Protein AF-A0A3B3C206-F1 (afdb_monomer_lite)

Secondary structure (DSSP, 8-state):
---PPPPHHHHHHH-EEEETTEEEETTEEPP---HHHHHHHHHHHHHTT-S-EEEEETTTTTTHHHHHHHHHHHTT-HHHHHTTEEEEEEHHHHHHHH-TT-S--SHHHHHHHHH-----TT-HHHHHHHHHHHHHHH---HHHHHTTB---EE-HHHHHHHHTTTS--S---HHHHHHHHH-----TT-HHHHHHHHHHHHHHH---HHHHHHHEE-GGGTHHHHSSSSSSS----

Foldseek 3Di:
DDDDADDPVVCVQQVWGQDPVGIARVNHHDDDDPPLVVLVVVLVVLVVVVDADEAEDAQCLVPVVVVVCVSCVVNVNNVSSVVRYVFYFHVLQLCCLLPVDDPDSDLQVLCCVQVVDGDPPSPPVVRVVSSVVSCVSSVRDPVSRVVRTQQFDFPLQVLCCVLCVVPPDPDSPLQSLCCVQVVDGDDPPPPVRSVVSSVVSCVRSVDDPVSRVVRGDRVVVVVVVVVVVPPPPDDDD

Structure (mmCIF, N/CA/C/O backbone):
data_AF-A0A3B3C206-F1
#
_entry.id   AF-A0A3B3C206-F1
#
loop_
_atom_site.group_PDB
_atom_site.id
_atom_site.type_symbol
_atom_site.label_atom_id
_atom_site.label_alt_id
_atom_site.label_comp_id
_atom_site.label_asym_id
_atom_site.label_entity_id
_atom_site.label_seq_id
_atom_site.pdbx_PDB_ins_code
_atom_site.Cartn_x
_atom_site.Cartn_y
_atom_site.Cartn_z
_atom_site.occupancy
_atom_site.B_iso_or_equiv
_atom_site.auth_seq_id
_atom_site.auth_comp_id
_atom_site.auth_asym_id
_atom_site.auth_atom_id
_atom_site.pdbx_PDB_model_num
ATOM 1 N N . MET A 1 1 ? 8.158 9.885 -25.274 1.00 22.27 1 MET A N 1
ATOM 2 C CA . MET A 1 1 ? 8.652 9.220 -24.051 1.00 22.27 1 MET A CA 1
ATOM 3 C C . MET A 1 1 ? 9.503 10.236 -23.307 1.00 22.27 1 MET A C 1
ATOM 5 O O . MET A 1 1 ? 10.566 10.575 -23.800 1.00 22.27 1 MET A O 1
ATOM 9 N N . LEU A 1 2 ? 8.993 10.825 -22.223 1.00 19.09 2 LEU A N 1
ATOM 10 C CA . LEU A 1 2 ? 9.759 11.773 -21.408 1.00 19.09 2 LEU A CA 1
ATOM 11 C C . LEU A 1 2 ? 10.462 10.977 -20.309 1.00 19.09 2 LEU A C 1
ATOM 13 O O . LEU A 1 2 ? 9.809 10.484 -19.391 1.00 19.09 2 LEU A O 1
ATOM 17 N N . ILE A 1 3 ? 11.776 10.810 -20.446 1.00 26.81 3 ILE A N 1
ATOM 18 C CA . ILE A 1 3 ? 12.636 10.334 -19.363 1.00 26.81 3 ILE A CA 1
ATOM 19 C C . ILE A 1 3 ? 12.811 11.533 -18.431 1.00 26.81 3 ILE A C 1
ATOM 21 O O . ILE A 1 3 ? 13.496 12.492 -18.777 1.00 26.81 3 ILE A O 1
ATOM 25 N N . LEU A 1 4 ? 12.126 11.521 -17.289 1.00 25.83 4 LEU A N 1
ATOM 26 C CA . LEU A 1 4 ? 12.427 12.467 -16.219 1.00 25.83 4 LEU A CA 1
ATOM 27 C C . LEU A 1 4 ? 13.693 11.968 -15.505 1.00 25.83 4 LEU A C 1
ATOM 29 O O . LEU A 1 4 ? 13.736 10.784 -15.161 1.00 25.83 4 LEU A O 1
ATOM 33 N N . PRO A 1 5 ? 14.710 12.818 -15.286 1.00 32.81 5 PRO A N 1
ATOM 34 C CA . PRO A 1 5 ? 15.882 12.431 -14.514 1.00 32.81 5 PRO A CA 1
ATOM 35 C C . PRO A 1 5 ? 15.454 12.078 -13.084 1.00 32.81 5 PRO A C 1
ATOM 37 O O . PRO A 1 5 ? 14.721 12.833 -12.440 1.00 32.81 5 PRO A O 1
ATOM 40 N N . GLU A 1 6 ? 15.876 10.911 -12.593 1.00 46.97 6 GLU A N 1
ATOM 41 C CA . GLU A 1 6 ? 15.742 10.598 -11.172 1.00 46.97 6 GLU A CA 1
ATOM 42 C C . GLU A 1 6 ? 16.635 11.547 -10.362 1.00 46.97 6 GLU A C 1
ATOM 44 O O . GLU A 1 6 ? 17.721 11.926 -10.798 1.00 46.97 6 GLU A O 1
ATOM 49 N N . SER A 1 7 ? 16.176 11.953 -9.178 1.00 48.12 7 SER A N 1
ATOM 50 C CA . SER A 1 7 ? 16.986 12.762 -8.270 1.00 48.12 7 SER A CA 1
ATOM 51 C C . SER A 1 7 ? 18.210 11.970 -7.794 1.00 48.12 7 SER A C 1
ATOM 53 O O . SER A 1 7 ? 18.095 10.789 -7.468 1.00 48.12 7 SER A O 1
ATOM 55 N N . GLU A 1 8 ? 19.374 12.620 -7.697 1.00 43.47 8 GLU A N 1
ATOM 56 C CA . GLU A 1 8 ? 20.647 12.005 -7.269 1.00 43.47 8 GLU A CA 1
ATOM 57 C C . GLU A 1 8 ? 20.525 11.205 -5.953 1.00 43.47 8 GLU A C 1
ATOM 59 O O . GLU A 1 8 ? 21.136 10.148 -5.798 1.00 43.47 8 GLU A O 1
ATOM 64 N N . CYS A 1 9 ? 19.647 11.627 -5.032 1.00 38.00 9 CYS A N 1
ATOM 65 C CA . CYS A 1 9 ? 19.352 10.897 -3.793 1.00 38.00 9 CYS A CA 1
ATOM 66 C C . CYS A 1 9 ? 18.776 9.486 -4.011 1.00 38.00 9 CYS A C 1
ATOM 68 O O . CYS A 1 9 ? 19.055 8.584 -3.224 1.00 38.00 9 CYS A O 1
ATOM 70 N N . LYS A 1 10 ? 17.983 9.261 -5.063 1.00 48.62 10 LYS A N 1
ATOM 71 C CA . LYS A 1 10 ? 17.360 7.956 -5.347 1.00 48.62 10 LYS A CA 1
ATOM 72 C C . LYS A 1 10 ? 18.380 6.931 -5.855 1.00 48.62 10 LYS A C 1
ATOM 74 O O . LYS A 1 10 ? 18.291 5.747 -5.509 1.00 48.62 10 LYS A O 1
ATOM 79 N N . ILE A 1 11 ? 19.376 7.416 -6.603 1.00 55.41 11 ILE A N 1
ATOM 80 C CA . ILE A 1 11 ? 20.516 6.636 -7.100 1.00 55.41 11 ILE A CA 1
ATOM 81 C C . ILE A 1 11 ? 21.366 6.149 -5.923 1.00 55.41 11 ILE A C 1
ATOM 83 O O . ILE A 1 11 ? 21.734 4.978 -5.880 1.00 55.41 11 ILE A O 1
ATOM 87 N N . MET A 1 12 ? 21.623 7.007 -4.930 1.00 51.50 12 MET A N 1
ATOM 88 C CA . MET A 1 12 ? 22.416 6.633 -3.750 1.00 51.50 12 MET A CA 1
ATOM 89 C C . MET A 1 12 ? 21.741 5.569 -2.875 1.00 51.50 12 MET A C 1
ATOM 91 O O . MET A 1 12 ? 22.425 4.711 -2.326 1.00 51.50 12 MET A O 1
ATOM 95 N N . ILE A 1 13 ? 20.411 5.608 -2.754 1.00 55.25 13 ILE A N 1
ATOM 96 C CA . ILE A 1 13 ? 19.664 4.717 -1.852 1.00 55.25 13 ILE A CA 1
ATOM 97 C C . ILE A 1 13 ? 19.447 3.337 -2.479 1.00 55.25 13 ILE A C 1
ATOM 99 O O . ILE A 1 13 ? 19.641 2.313 -1.832 1.00 55.25 13 ILE A O 1
ATOM 103 N N . THR A 1 14 ? 19.060 3.289 -3.754 1.00 62.19 14 THR A N 1
ATOM 104 C CA . THR A 1 14 ? 18.710 2.021 -4.418 1.00 62.19 14 THR A CA 1
ATOM 105 C C . THR A 1 14 ? 19.853 1.444 -5.255 1.00 62.19 14 THR A C 1
ATOM 107 O O . THR A 1 14 ? 19.873 0.255 -5.571 1.00 62.19 14 THR A O 1
ATOM 110 N N . GLY A 1 15 ? 20.832 2.274 -5.624 1.00 72.06 15 GLY A N 1
ATOM 111 C CA . GLY A 1 15 ? 21.899 1.923 -6.557 1.00 72.06 15 GLY A CA 1
ATOM 112 C C . GLY A 1 15 ? 21.449 1.844 -8.018 1.00 72.06 15 GLY A C 1
ATOM 113 O O . GLY A 1 15 ? 22.263 1.442 -8.855 1.00 72.06 15 GLY A O 1
ATOM 114 N N . PHE A 1 16 ? 20.189 2.169 -8.332 1.00 75.12 16 PHE A N 1
ATOM 115 C CA . PHE A 1 16 ? 19.691 2.193 -9.704 1.00 75.12 16 PHE A CA 1
ATOM 116 C C . PHE A 1 16 ? 20.053 3.496 -10.416 1.00 75.12 16 PHE A C 1
ATOM 118 O O . PHE A 1 16 ? 19.991 4.571 -9.830 1.00 75.12 16 PHE A O 1
ATOM 125 N N . ASN A 1 17 ? 20.418 3.389 -11.691 1.00 79.38 17 ASN A N 1
ATOM 126 C CA . ASN A 1 17 ? 20.632 4.520 -12.585 1.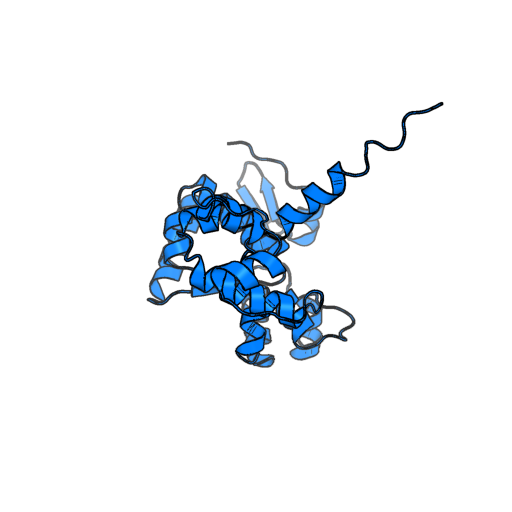00 79.38 17 ASN A CA 1
ATOM 127 C C . ASN A 1 17 ? 20.026 4.205 -13.959 1.00 79.38 17 ASN A C 1
ATOM 129 O O . ASN A 1 17 ? 20.251 3.118 -14.501 1.00 79.38 17 ASN A O 1
ATOM 133 N N . VAL A 1 18 ? 19.258 5.142 -14.512 1.00 78.62 18 VAL A N 1
ATOM 134 C CA . VAL A 1 18 ? 18.682 5.047 -15.857 1.00 78.62 18 VAL A CA 1
ATOM 135 C C . VAL A 1 18 ? 19.526 5.884 -16.804 1.00 78.62 18 VAL A C 1
ATOM 137 O O . VAL A 1 18 ? 19.609 7.101 -16.662 1.00 78.62 18 VAL A O 1
ATOM 140 N N . THR A 1 19 ? 20.108 5.235 -17.805 1.00 82.50 19 THR A N 1
ATOM 141 C CA . THR A 1 19 ? 20.847 5.891 -18.886 1.00 82.50 19 THR A CA 1
ATOM 142 C C . THR A 1 19 ? 20.185 5.574 -20.235 1.00 82.50 19 THR A C 1
ATOM 144 O O . THR A 1 19 ? 19.315 4.695 -20.299 1.00 82.50 19 THR A O 1
ATOM 147 N N . PRO A 1 20 ? 20.561 6.250 -21.337 1.00 79.94 20 PRO A N 1
ATOM 148 C CA . PRO A 1 20 ? 20.084 5.890 -22.677 1.00 79.94 20 PRO A CA 1
ATOM 149 C C . PRO A 1 20 ? 20.349 4.420 -23.046 1.00 79.94 20 PRO A C 1
ATOM 151 O O . PRO A 1 20 ? 19.584 3.815 -23.794 1.00 79.94 20 PRO A O 1
ATOM 154 N N . GLU A 1 21 ? 21.399 3.817 -22.484 1.00 82.62 21 GLU A N 1
ATOM 155 C CA . GLU A 1 21 ? 21.787 2.418 -22.695 1.00 82.62 21 GLU A CA 1
ATOM 156 C C . GLU A 1 21 ? 20.934 1.426 -21.875 1.00 82.62 21 GLU A C 1
ATOM 158 O O . GLU A 1 21 ? 20.966 0.212 -22.123 1.00 82.62 21 GLU A O 1
ATOM 163 N N . GLY A 1 22 ? 20.149 1.911 -20.910 1.00 85.44 22 GLY A N 1
ATOM 164 C CA . GLY A 1 22 ? 19.185 1.127 -20.141 1.00 85.44 22 GLY A CA 1
ATOM 165 C C . GLY A 1 22 ? 19.242 1.368 -18.632 1.00 85.44 22 GLY A C 1
ATOM 166 O O . GLY A 1 22 ? 19.760 2.371 -18.151 1.00 85.44 22 GLY A O 1
ATOM 167 N N . LEU A 1 23 ? 18.676 0.429 -17.869 1.00 85.44 23 LEU A N 1
ATOM 168 C CA . LEU A 1 23 ? 18.689 0.453 -16.406 1.00 85.44 23 LEU A CA 1
ATOM 169 C C . LEU A 1 23 ? 19.924 -0.281 -15.875 1.00 85.44 23 LEU A C 1
ATOM 171 O O . LEU A 1 23 ? 20.192 -1.424 -16.252 1.00 85.44 23 LEU A O 1
ATOM 175 N N . PHE A 1 24 ? 20.640 0.346 -14.951 1.00 84.75 24 PHE A N 1
ATOM 176 C CA . PHE A 1 24 ? 21.821 -0.208 -14.299 1.00 84.75 24 PHE A CA 1
ATOM 177 C C . PHE A 1 24 ? 21.598 -0.277 -12.794 1.00 84.75 24 PHE A C 1
ATOM 179 O O . PHE A 1 24 ? 21.033 0.641 -12.217 1.00 84.75 24 PHE A O 1
ATOM 186 N N . LEU A 1 25 ? 22.073 -1.344 -12.153 1.00 82.12 25 LEU A N 1
ATOM 187 C CA . LEU A 1 25 ? 22.158 -1.468 -10.699 1.00 82.12 25 LEU A CA 1
ATOM 188 C C . LEU A 1 25 ? 23.631 -1.553 -10.312 1.00 82.12 25 LEU A C 1
ATOM 190 O O . LEU A 1 25 ? 24.299 -2.528 -10.669 1.00 82.12 25 LEU A O 1
ATOM 194 N N . ARG A 1 26 ? 24.138 -0.547 -9.591 1.00 83.12 26 ARG A N 1
ATOM 195 C CA . ARG A 1 26 ? 25.541 -0.470 -9.138 1.00 83.12 26 ARG A CA 1
ATOM 196 C C . ARG A 1 26 ? 26.528 -0.731 -10.291 1.00 83.12 26 ARG A C 1
ATOM 198 O O . ARG A 1 26 ? 27.421 -1.569 -10.193 1.00 83.12 26 ARG A O 1
ATOM 205 N N . GLY A 1 27 ? 26.289 -0.073 -11.430 1.00 83.25 27 GLY A N 1
ATOM 206 C CA . GLY A 1 27 ? 27.097 -0.185 -12.652 1.00 83.25 27 GLY A CA 1
ATOM 207 C C . GLY A 1 27 ? 26.842 -1.432 -13.509 1.00 83.25 27 GLY A C 1
ATOM 208 O O . GLY A 1 27 ? 27.367 -1.524 -14.615 1.00 83.25 27 GLY A O 1
ATOM 209 N N . ARG A 1 28 ? 26.015 -2.387 -13.063 1.00 84.94 28 ARG A N 1
ATOM 210 C CA . ARG A 1 28 ? 25.666 -3.577 -13.855 1.00 84.94 28 ARG A CA 1
ATOM 21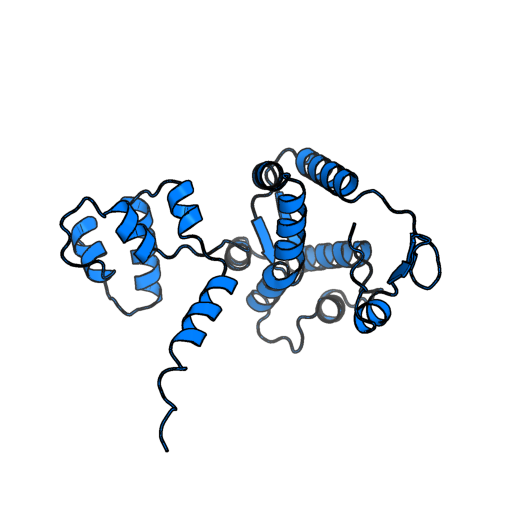1 C C . ARG A 1 28 ? 24.344 -3.380 -14.579 1.00 84.94 28 ARG A C 1
ATOM 213 O O . ARG A 1 28 ? 23.320 -3.163 -13.932 1.00 84.94 28 ARG A O 1
ATOM 220 N N . ARG A 1 29 ? 24.351 -3.517 -15.907 1.00 88.81 29 ARG A N 1
ATOM 221 C CA . ARG A 1 29 ? 23.130 -3.459 -16.721 1.00 88.81 29 ARG A CA 1
ATOM 222 C C . ARG A 1 29 ? 22.146 -4.533 -16.261 1.00 88.81 29 ARG A C 1
ATOM 224 O O . ARG A 1 29 ? 22.519 -5.696 -16.094 1.00 88.81 29 ARG A O 1
ATOM 231 N N . LYS A 1 30 ? 20.895 -4.143 -16.050 1.00 85.06 30 LYS A N 1
ATOM 232 C CA . LYS A 1 30 ? 19.799 -5.049 -15.714 1.00 85.06 30 LYS A CA 1
ATOM 233 C C . LYS A 1 30 ? 18.940 -5.283 -16.942 1.00 85.06 30 LYS A C 1
ATOM 235 O O . LYS A 1 30 ? 18.697 -4.370 -17.727 1.00 85.06 30 LYS A O 1
ATOM 240 N N . GLN A 1 31 ? 18.488 -6.524 -17.100 1.00 88.00 31 GLN A N 1
ATOM 241 C CA . GLN A 1 31 ? 17.428 -6.802 -18.053 1.00 88.00 31 GLN A CA 1
ATOM 242 C C . GLN A 1 31 ? 16.153 -6.123 -17.567 1.00 88.00 31 GLN A C 1
ATOM 244 O O . GLN A 1 31 ? 15.842 -6.145 -16.375 1.00 88.00 31 GLN A O 1
ATOM 249 N N . THR A 1 32 ? 15.448 -5.501 -18.498 1.00 85.81 32 THR A N 1
ATOM 250 C CA . THR A 1 32 ? 14.196 -4.806 -18.239 1.00 85.81 32 THR A CA 1
ATOM 251 C C . THR A 1 32 ? 13.093 -5.426 -19.076 1.00 85.81 32 THR A C 1
ATOM 253 O O . THR A 1 32 ? 13.328 -6.074 -20.095 1.00 85.81 32 THR A O 1
ATOM 256 N N . THR A 1 33 ? 11.867 -5.217 -18.628 1.00 84.75 33 THR A N 1
ATOM 257 C CA . THR A 1 33 ? 10.656 -5.600 -19.345 1.00 84.75 33 THR A CA 1
ATOM 258 C C . THR A 1 33 ? 9.847 -4.330 -19.574 1.00 84.75 33 THR A C 1
ATOM 260 O O . THR A 1 33 ? 9.831 -3.474 -18.681 1.00 84.75 33 THR A O 1
ATOM 263 N N . PRO A 1 34 ? 9.189 -4.159 -20.736 1.00 89.25 34 PRO A N 1
ATOM 264 C CA . PRO A 1 34 ? 8.289 -3.033 -20.940 1.00 89.25 34 PRO A CA 1
ATOM 265 C C . PRO A 1 34 ? 7.254 -2.954 -19.815 1.00 89.25 34 PRO A C 1
ATOM 267 O O . PRO A 1 34 ? 6.690 -3.970 -19.409 1.00 89.25 34 PRO A O 1
ATOM 270 N N . LEU A 1 35 ? 6.996 -1.744 -19.308 1.00 84.56 35 LEU A N 1
ATOM 271 C CA . LEU A 1 35 ? 6.140 -1.541 -18.134 1.00 84.56 35 LEU A CA 1
ATOM 272 C C . LEU A 1 35 ? 4.754 -2.177 -18.308 1.00 84.56 35 LEU A C 1
ATOM 274 O O . LEU A 1 35 ? 4.265 -2.840 -17.399 1.00 84.56 35 LEU A O 1
ATOM 278 N N . LEU A 1 36 ? 4.144 -2.025 -19.485 1.00 90.19 36 LEU A N 1
ATOM 279 C CA . LEU A 1 36 ? 2.839 -2.614 -19.783 1.00 90.19 36 LEU A CA 1
ATOM 280 C C . LEU A 1 36 ? 2.858 -4.148 -19.699 1.00 90.19 36 LEU A C 1
ATOM 282 O O . LEU A 1 36 ? 1.939 -4.740 -19.136 1.00 90.19 36 LEU A O 1
ATOM 286 N N . ASP A 1 37 ? 3.902 -4.788 -20.227 1.00 92.31 37 ASP A N 1
ATOM 287 C CA . ASP A 1 37 ? 4.039 -6.246 -20.195 1.00 92.31 37 ASP A CA 1
ATOM 288 C C . ASP A 1 37 ? 4.275 -6.736 -18.765 1.00 92.31 37 ASP A C 1
ATOM 290 O O . ASP A 1 37 ? 3.669 -7.720 -18.342 1.00 92.31 37 ASP A O 1
ATOM 294 N N . ALA A 1 38 ? 5.074 -6.001 -17.985 1.00 89.94 38 ALA A N 1
ATOM 295 C CA . ALA A 1 38 ? 5.276 -6.276 -16.566 1.00 89.94 38 ALA A CA 1
ATOM 296 C C . ALA A 1 38 ? 3.966 -6.151 -15.763 1.00 89.94 38 ALA A C 1
ATOM 298 O O . ALA A 1 38 ? 3.654 -7.033 -14.965 1.00 89.94 38 ALA A O 1
ATOM 299 N N . LEU A 1 39 ? 3.159 -5.110 -16.008 1.00 87.00 39 LEU A N 1
ATOM 300 C CA . LEU A 1 39 ? 1.852 -4.928 -15.361 1.00 87.00 39 LEU A CA 1
ATOM 301 C C . LEU A 1 39 ? 0.869 -6.048 -15.732 1.00 87.00 39 LEU A C 1
ATOM 303 O O . LEU A 1 39 ? 0.179 -6.571 -14.857 1.00 87.00 39 LEU A O 1
ATOM 307 N N . LYS A 1 40 ? 0.829 -6.463 -17.004 1.00 92.94 40 LYS A N 1
ATOM 308 C CA . LYS A 1 40 ? -0.000 -7.593 -17.457 1.00 92.94 40 LYS A CA 1
ATOM 309 C C . LYS A 1 40 ? 0.446 -8.915 -16.835 1.00 92.94 40 LYS A C 1
ATOM 311 O O . LYS A 1 40 ? -0.394 -9.682 -16.366 1.00 92.94 40 LYS A O 1
ATOM 316 N N . ALA A 1 41 ? 1.751 -9.178 -16.795 1.00 90.94 41 ALA A N 1
ATOM 317 C CA . ALA A 1 41 ? 2.303 -10.365 -16.150 1.00 90.94 41 ALA A CA 1
ATOM 318 C C . ALA A 1 41 ? 1.976 -10.387 -14.650 1.00 90.94 41 ALA A C 1
ATOM 320 O O . ALA A 1 41 ? 1.543 -11.416 -14.130 1.00 90.94 41 ALA A O 1
ATOM 321 N N . PHE A 1 42 ? 2.095 -9.240 -13.975 1.00 89.62 42 PHE A N 1
ATOM 322 C CA . PHE A 1 42 ? 1.725 -9.095 -12.572 1.00 89.62 42 PHE A CA 1
ATOM 323 C C . PHE A 1 42 ? 0.231 -9.354 -12.342 1.00 89.62 42 PHE A C 1
ATOM 325 O O . PHE A 1 42 ? -0.120 -10.166 -11.491 1.00 89.62 42 PHE A O 1
ATOM 332 N N . LEU A 1 43 ? -0.659 -8.765 -13.145 1.00 87.69 43 LEU A N 1
ATOM 333 C CA . LEU A 1 43 ? -2.099 -9.043 -13.080 1.00 87.69 43 LEU A CA 1
ATOM 334 C C . LEU A 1 43 ? -2.423 -10.525 -13.284 1.00 87.69 43 LEU A C 1
ATOM 336 O O . LEU A 1 43 ? -3.232 -11.087 -12.548 1.00 87.69 43 LEU A O 1
ATOM 340 N N . ASN A 1 44 ? -1.782 -11.179 -14.252 1.00 93.25 44 ASN A N 1
ATOM 341 C CA . ASN A 1 44 ? -1.980 -12.607 -14.500 1.00 93.25 44 ASN A CA 1
ATOM 342 C C . ASN A 1 44 ? -1.495 -13.467 -13.328 1.00 93.25 44 ASN A C 1
ATOM 344 O O . ASN A 1 44 ? -2.170 -14.426 -12.949 1.00 93.25 44 ASN A O 1
ATOM 348 N N . PHE A 1 45 ? -0.375 -13.094 -12.707 1.00 90.19 45 PHE A N 1
ATOM 349 C CA . PHE A 1 45 ? 0.083 -13.711 -11.468 1.00 90.19 45 PHE A CA 1
ATOM 350 C C . PHE A 1 45 ? -0.961 -13.560 -10.353 1.00 90.19 45 PHE A C 1
ATOM 352 O O . PHE A 1 45 ? -1.338 -14.560 -9.744 1.00 90.19 45 PHE A O 1
ATOM 359 N N . LEU A 1 46 ? -1.514 -12.361 -10.143 1.00 85.12 46 LEU A N 1
ATOM 360 C CA . LEU A 1 46 ? -2.566 -12.132 -9.145 1.00 85.12 46 LEU A CA 1
ATOM 361 C C . LEU A 1 46 ? -3.846 -12.939 -9.444 1.00 85.12 46 LEU A C 1
ATOM 363 O O . LEU A 1 46 ? -4.454 -13.513 -8.543 1.00 85.12 46 LEU A O 1
ATOM 367 N N . ARG A 1 47 ? -4.230 -13.071 -10.718 1.00 87.25 47 ARG A N 1
ATOM 368 C CA . ARG A 1 47 ? -5.380 -13.896 -11.137 1.00 87.25 47 ARG A CA 1
ATOM 369 C C . ARG A 1 47 ? -5.192 -15.380 -10.833 1.00 87.25 47 ARG A C 1
ATOM 371 O O . ARG A 1 47 ? -6.171 -16.079 -10.567 1.00 87.25 47 ARG A O 1
ATOM 378 N N . SER A 1 48 ? -3.953 -15.872 -10.837 1.00 91.50 48 SER A N 1
ATOM 379 C CA . SER A 1 48 ? -3.664 -17.289 -10.591 1.00 91.50 48 SER A CA 1
ATOM 380 C C . SER A 1 48 ? -4.065 -17.767 -9.191 1.00 91.50 48 SER A C 1
ATOM 382 O O . SER A 1 48 ? -4.319 -18.957 -9.009 1.00 91.50 48 SER A O 1
ATOM 384 N N . PHE A 1 49 ? -4.217 -16.858 -8.219 1.00 79.81 49 PHE A N 1
ATOM 385 C CA . PHE A 1 49 ? -4.661 -17.200 -6.864 1.00 79.81 49 PHE A CA 1
ATOM 386 C C . PHE A 1 49 ? -6.140 -17.616 -6.789 1.00 79.81 49 PHE A C 1
ATOM 388 O O . PHE A 1 49 ? -6.554 -18.172 -5.765 1.00 79.81 49 PHE A O 1
ATOM 395 N N . ARG A 1 50 ? -6.920 -17.372 -7.860 1.00 79.50 50 ARG A N 1
ATOM 396 C CA . ARG A 1 50 ? -8.353 -17.712 -8.014 1.00 79.50 50 ARG A CA 1
ATOM 397 C C . ARG A 1 50 ? -9.238 -17.256 -6.849 1.00 79.50 50 ARG A C 1
ATOM 399 O O . ARG A 1 50 ? -10.267 -17.859 -6.561 1.00 79.50 50 ARG A O 1
ATOM 406 N N . ARG A 1 51 ? -8.818 -16.199 -6.162 1.00 73.12 51 ARG A N 1
ATOM 407 C CA . ARG A 1 51 ? -9.518 -15.571 -5.046 1.00 73.12 51 ARG A CA 1
ATOM 408 C C . ARG A 1 51 ? -9.157 -14.086 -5.023 1.00 73.12 51 ARG A C 1
ATOM 410 O O . ARG A 1 51 ? -8.090 -13.742 -5.538 1.00 73.12 51 ARG A O 1
ATOM 417 N N . PRO A 1 52 ? -9.986 -13.231 -4.414 1.00 72.56 52 PRO A N 1
ATOM 418 C CA . PRO A 1 52 ? -9.632 -11.832 -4.248 1.00 72.56 52 PRO A CA 1
ATOM 419 C C . PRO A 1 52 ? -8.344 -11.684 -3.417 1.00 72.56 52 PRO A C 1
ATOM 421 O O . PRO A 1 52 ? -8.152 -12.398 -2.428 1.00 72.56 52 PRO A O 1
ATOM 424 N N . VAL A 1 53 ? -7.441 -10.801 -3.848 1.00 76.69 53 VAL A N 1
ATOM 425 C CA . VAL A 1 53 ? -6.091 -10.648 -3.282 1.00 76.69 53 VAL A CA 1
ATOM 426 C C . VAL A 1 53 ? -5.990 -9.374 -2.444 1.00 76.69 53 VAL A C 1
ATOM 428 O O . VAL A 1 53 ? -6.329 -8.291 -2.908 1.00 76.69 53 VAL A O 1
ATOM 431 N N . LEU A 1 54 ? -5.449 -9.488 -1.231 1.00 78.94 54 LEU A N 1
ATOM 432 C CA . LEU A 1 54 ? -5.023 -8.354 -0.407 1.00 78.94 54 LEU A CA 1
ATOM 433 C C . LEU A 1 54 ? -3.517 -8.139 -0.603 1.00 78.94 54 LEU A C 1
ATOM 435 O O . LEU A 1 54 ? -2.727 -9.039 -0.312 1.00 78.94 54 LEU A O 1
ATOM 439 N N . LEU A 1 55 ? -3.108 -6.967 -1.093 1.00 81.06 55 LEU A N 1
ATOM 440 C CA . LEU A 1 55 ? -1.692 -6.662 -1.315 1.00 81.06 55 LEU A CA 1
ATOM 441 C C . LEU A 1 55 ? -1.075 -6.001 -0.084 1.00 81.06 55 LEU A C 1
ATOM 443 O O . LEU A 1 55 ? -1.412 -4.875 0.261 1.00 81.06 55 LEU A O 1
ATOM 447 N N . ALA A 1 56 ? -0.138 -6.677 0.573 1.00 82.94 56 ALA A N 1
ATOM 448 C CA . ALA A 1 56 ? 0.580 -6.107 1.706 1.00 82.94 56 ALA A CA 1
ATOM 449 C C . ALA A 1 56 ? 1.870 -5.414 1.251 1.00 82.94 56 ALA A C 1
ATOM 451 O O . ALA A 1 56 ? 2.706 -6.034 0.594 1.00 82.94 56 ALA A O 1
ATOM 452 N N . ALA A 1 57 ? 2.050 -4.156 1.650 1.00 81.81 57 ALA A N 1
ATOM 453 C CA . ALA A 1 57 ? 3.303 -3.423 1.488 1.00 81.81 57 ALA A CA 1
ATOM 454 C C . ALA A 1 57 ? 3.562 -2.536 2.715 1.00 81.81 57 ALA A C 1
ATOM 456 O O . ALA A 1 57 ? 2.657 -2.234 3.499 1.00 81.81 57 ALA A O 1
ATOM 457 N N . HIS A 1 58 ? 4.820 -2.170 2.937 1.00 85.81 58 HIS A N 1
ATOM 458 C CA . HIS A 1 58 ? 5.208 -1.366 4.087 1.00 85.81 58 HIS A CA 1
ATOM 459 C C . HIS A 1 58 ? 5.126 0.118 3.753 1.00 85.81 58 HIS A C 1
ATOM 461 O O . HIS A 1 58 ? 5.808 0.570 2.841 1.00 85.81 58 HIS A O 1
ATOM 467 N N . ASN A 1 59 ? 4.290 0.872 4.481 1.00 82.25 59 ASN A N 1
ATOM 468 C CA . ASN A 1 59 ? 3.921 2.247 4.120 1.00 82.25 59 ASN A CA 1
ATOM 469 C C . ASN A 1 59 ? 3.208 2.320 2.749 1.00 82.25 59 ASN A C 1
ATOM 471 O O . ASN A 1 59 ? 3.292 3.321 2.030 1.00 82.25 59 ASN A O 1
ATOM 475 N N . ALA A 1 60 ? 2.481 1.245 2.407 1.00 73.81 60 ALA A N 1
ATOM 476 C CA . ALA A 1 60 ? 1.766 1.064 1.144 1.00 73.81 60 ALA A CA 1
ATOM 477 C C . ALA A 1 60 ? 0.905 2.277 0.791 1.00 73.81 60 ALA A C 1
ATOM 479 O O . ALA A 1 60 ? 0.856 2.721 -0.355 1.00 73.81 60 ALA A O 1
ATOM 480 N N . ARG A 1 61 ? 0.236 2.835 1.801 1.00 77.44 61 ARG A N 1
ATOM 481 C CA . ARG A 1 61 ? -0.729 3.908 1.639 1.00 77.44 61 ARG A CA 1
ATOM 482 C C . ARG A 1 61 ? -0.120 5.187 1.076 1.00 77.44 61 ARG A C 1
ATOM 484 O O . ARG A 1 61 ? -0.783 5.883 0.315 1.00 77.44 61 ARG A O 1
ATOM 491 N N . ARG A 1 62 ? 1.112 5.508 1.477 1.00 71.69 62 ARG A N 1
ATOM 492 C CA . ARG A 1 62 ? 1.798 6.743 1.067 1.00 71.69 62 ARG A CA 1
ATOM 493 C C . ARG A 1 62 ? 2.724 6.533 -0.129 1.00 71.69 62 ARG A C 1
ATOM 495 O O . ARG A 1 62 ? 3.224 7.520 -0.661 1.00 71.69 62 ARG A O 1
ATOM 502 N N . PHE A 1 63 ? 2.977 5.286 -0.531 1.00 73.19 63 PHE A N 1
ATOM 503 C CA . PHE A 1 63 ? 3.981 4.980 -1.546 1.00 73.19 63 PHE A CA 1
ATOM 504 C C . PHE A 1 63 ? 3.495 3.986 -2.605 1.00 73.19 63 PHE A C 1
ATOM 506 O O . PHE A 1 63 ? 3.100 4.413 -3.692 1.00 73.19 63 PHE A O 1
ATOM 513 N N . ASP A 1 64 ? 3.494 2.685 -2.307 1.00 78.44 64 ASP A N 1
ATOM 514 C CA . ASP A 1 64 ? 3.245 1.648 -3.313 1.00 78.44 64 ASP A CA 1
ATOM 515 C C . ASP A 1 64 ? 1.855 1.757 -3.941 1.00 78.44 64 ASP A C 1
ATOM 517 O O . ASP A 1 64 ? 1.727 1.700 -5.164 1.00 78.44 64 ASP A O 1
ATOM 521 N N . ALA A 1 65 ? 0.811 1.966 -3.133 1.00 74.94 65 ALA A N 1
ATOM 522 C CA . ALA A 1 65 ? -0.563 2.009 -3.623 1.00 74.94 65 ALA A CA 1
ATOM 523 C C . ALA A 1 65 ? -0.815 3.212 -4.558 1.00 74.94 65 ALA A C 1
ATOM 525 O O . ALA A 1 65 ? -1.325 2.986 -5.662 1.00 74.94 65 ALA A O 1
ATOM 526 N N . PRO A 1 66 ? -0.423 4.464 -4.224 1.00 70.88 66 PRO A N 1
ATOM 527 C CA . PRO A 1 66 ? -0.517 5.587 -5.161 1.00 70.88 66 PRO A CA 1
ATOM 528 C C . PRO A 1 66 ? 0.287 5.390 -6.452 1.00 70.88 66 PRO A C 1
ATOM 530 O O . PRO A 1 66 ? -0.222 5.671 -7.541 1.00 70.88 66 PRO A O 1
ATOM 533 N N . VAL A 1 67 ? 1.527 4.895 -6.351 1.00 76.25 67 VAL A N 1
ATOM 534 C CA . VAL A 1 67 ? 2.401 4.685 -7.516 1.00 76.25 67 VAL A CA 1
ATOM 535 C C . VAL A 1 67 ? 1.815 3.618 -8.439 1.00 76.25 67 VAL A C 1
ATOM 537 O O . VAL A 1 67 ? 1.657 3.870 -9.635 1.00 76.25 67 VAL A O 1
ATOM 540 N N . LEU A 1 68 ? 1.431 2.463 -7.886 1.00 78.50 68 LEU A N 1
ATOM 541 C CA . LEU A 1 68 ? 0.846 1.357 -8.641 1.00 78.50 68 LEU A CA 1
ATOM 542 C C . LEU A 1 68 ? -0.491 1.756 -9.280 1.00 78.50 68 LEU A C 1
ATOM 544 O O . LEU A 1 68 ? -0.710 1.510 -10.465 1.00 78.50 68 LEU A O 1
ATOM 548 N N . THR A 1 69 ? -1.362 2.442 -8.535 1.00 77.50 69 THR A N 1
ATOM 549 C CA . THR A 1 69 ? -2.651 2.928 -9.057 1.00 77.50 69 THR A CA 1
ATOM 550 C C . THR A 1 69 ? -2.448 3.869 -10.240 1.00 77.50 69 THR A C 1
ATOM 552 O O . THR A 1 69 ? -3.111 3.718 -11.268 1.00 77.50 69 THR A O 1
ATOM 555 N N . ARG A 1 70 ? -1.497 4.806 -10.138 1.00 74.56 70 ARG A N 1
ATOM 556 C CA . ARG A 1 70 ? -1.189 5.750 -11.217 1.00 74.56 70 ARG A CA 1
ATOM 557 C C . ARG A 1 70 ? -0.737 5.035 -12.489 1.00 74.56 70 ARG A C 1
ATOM 559 O O . ARG A 1 70 ? -1.256 5.342 -13.561 1.00 74.56 70 ARG A O 1
ATOM 566 N N . VAL A 1 71 ? 0.210 4.099 -12.394 1.00 69.81 71 VAL A N 1
ATOM 567 C CA . VAL A 1 71 ? 0.712 3.395 -13.589 1.00 69.81 71 VAL A CA 1
ATOM 568 C C . VAL A 1 71 ? -0.357 2.492 -14.205 1.00 69.81 71 VAL A C 1
ATOM 570 O O . VAL A 1 71 ? -0.480 2.435 -15.426 1.00 69.81 71 VAL A O 1
ATOM 573 N N . LEU A 1 72 ? -1.203 1.858 -13.388 1.00 77.06 72 LEU A N 1
ATOM 574 C CA . LEU A 1 72 ? -2.341 1.079 -13.878 1.00 77.06 72 LEU A CA 1
ATOM 575 C C . LEU A 1 72 ? -3.358 1.957 -14.618 1.00 77.06 72 LEU A C 1
ATOM 577 O O . LEU A 1 72 ? -3.845 1.558 -15.672 1.00 77.06 72 LEU A O 1
ATOM 581 N N . GLN A 1 73 ? -3.659 3.158 -14.114 1.00 74.62 73 GLN A N 1
ATOM 582 C CA . GLN A 1 73 ? -4.548 4.112 -14.792 1.00 74.62 73 GLN A CA 1
ATOM 583 C C . GLN A 1 73 ? -3.985 4.570 -16.137 1.00 74.62 73 GLN A C 1
ATOM 585 O O . GLN A 1 73 ? -4.707 4.570 -17.130 1.00 74.62 73 GLN A O 1
ATOM 590 N N . GLN A 1 74 ? -2.695 4.915 -16.183 1.00 76.62 74 GLN A N 1
ATOM 591 C CA . GLN A 1 74 ? -2.013 5.349 -17.410 1.00 76.62 74 GLN A CA 1
ATOM 592 C C . GLN A 1 74 ? -2.039 4.289 -18.517 1.00 76.62 74 GLN A C 1
ATOM 594 O O . GLN A 1 74 ? -1.975 4.629 -19.695 1.00 76.62 74 GLN A O 1
ATOM 599 N N . HIS A 1 75 ? -2.151 3.018 -18.137 1.00 84.06 75 HIS A N 1
ATOM 600 C CA . HIS A 1 75 ? -2.220 1.881 -19.047 1.00 84.06 75 HIS A CA 1
ATOM 601 C C . HIS A 1 75 ? -3.627 1.274 -19.173 1.00 84.06 75 HIS A C 1
ATOM 603 O O . HIS A 1 75 ? -3.765 0.198 -19.746 1.00 84.06 75 HIS A O 1
ATOM 609 N N . SER A 1 76 ? -4.665 1.942 -18.650 1.00 86.56 76 SER A N 1
ATOM 610 C CA . SER A 1 76 ? -6.063 1.475 -18.675 1.00 86.56 76 SER A CA 1
ATOM 611 C C . SER A 1 76 ? -6.293 0.098 -18.027 1.00 86.56 76 SER A C 1
ATOM 613 O O . SER A 1 76 ? -7.263 -0.582 -18.337 1.00 86.56 76 SER A O 1
ATOM 615 N N . LEU A 1 77 ? -5.432 -0.296 -17.083 1.00 83.69 77 LEU A N 1
ATOM 616 C CA . LEU A 1 77 ? -5.471 -1.584 -16.378 1.00 83.69 77 LEU 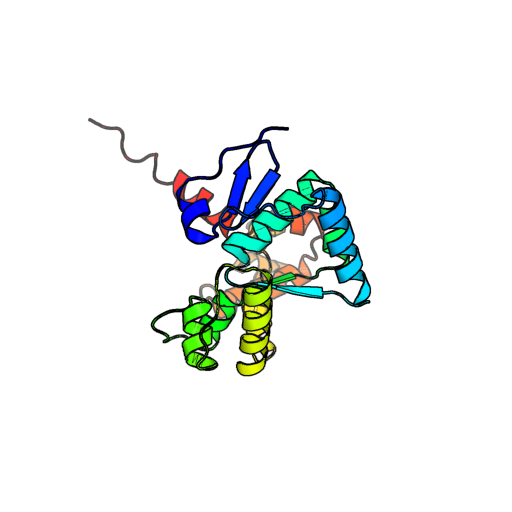A CA 1
ATOM 617 C C . LEU A 1 77 ? -6.099 -1.504 -14.976 1.00 83.69 77 LEU A C 1
ATOM 619 O O . LEU A 1 77 ? -6.248 -2.528 -14.310 1.00 83.69 77 LEU A O 1
ATOM 623 N N . LEU A 1 78 ? -6.462 -0.308 -14.493 1.00 79.75 78 LEU A N 1
ATOM 624 C CA . LEU A 1 78 ? -6.966 -0.139 -13.123 1.00 79.75 78 LEU A CA 1
ATOM 625 C C . LEU A 1 78 ? -8.260 -0.929 -12.867 1.00 79.75 78 LEU A C 1
ATOM 627 O O . LEU A 1 78 ? -8.390 -1.553 -11.819 1.00 79.75 78 LEU A O 1
ATOM 631 N N . GLN A 1 79 ? -9.197 -0.933 -13.816 1.00 79.31 79 GLN A N 1
ATOM 632 C CA . GLN A 1 79 ? -10.466 -1.645 -13.647 1.00 79.31 79 GLN A CA 1
ATOM 633 C C . GLN A 1 79 ? -10.250 -3.162 -13.554 1.00 79.31 79 GLN A C 1
ATOM 635 O O . GLN A 1 79 ? -10.823 -3.819 -12.690 1.00 79.31 79 GLN A O 1
ATOM 640 N N . GLU A 1 80 ? -9.380 -3.713 -14.404 1.00 84.81 80 GLU A N 1
ATOM 641 C CA . GLU A 1 80 ? -8.988 -5.124 -14.349 1.00 84.81 80 GLU A CA 1
ATOM 642 C C . GLU A 1 80 ? -8.292 -5.474 -13.031 1.00 84.81 80 GLU A C 1
ATOM 644 O O . GLU A 1 80 ? -8.528 -6.538 -12.463 1.00 84.81 80 GLU A O 1
ATOM 649 N N . PHE A 1 81 ? -7.451 -4.575 -12.523 1.00 82.50 81 PHE A N 1
ATOM 650 C CA . PHE A 1 81 ? -6.782 -4.744 -11.239 1.00 82.50 81 PHE A CA 1
ATOM 651 C C . PHE A 1 81 ? -7.775 -4.794 -10.074 1.00 82.50 81 PHE A C 1
ATOM 653 O O . PHE A 1 81 ? -7.677 -5.680 -9.228 1.00 82.50 81 PHE A O 1
ATOM 660 N N . GLN A 1 82 ? -8.773 -3.906 -10.066 1.00 81.38 82 GLN A N 1
ATOM 661 C CA . GLN A 1 82 ? -9.814 -3.844 -9.030 1.00 81.38 82 GLN A CA 1
ATOM 662 C C . GLN A 1 82 ? -10.732 -5.077 -9.004 1.00 81.38 82 GLN A C 1
ATOM 664 O O . GLN A 1 82 ? -11.379 -5.336 -7.995 1.00 81.38 82 GLN A O 1
ATOM 669 N N . GLN A 1 83 ? -10.781 -5.864 -10.083 1.00 80.06 83 GLN A N 1
ATOM 670 C CA . GLN A 1 83 ? -11.500 -7.145 -10.098 1.00 80.06 83 GLN A CA 1
ATOM 671 C C . GLN A 1 83 ? -10.730 -8.269 -9.389 1.00 80.06 83 GLN A C 1
ATOM 673 O O . GLN A 1 83 ? -11.317 -9.287 -9.029 1.00 80.06 83 GLN A O 1
ATOM 678 N N . VAL A 1 84 ? -9.415 -8.111 -9.221 1.00 80.94 84 VAL A N 1
ATOM 679 C CA . VAL A 1 84 ? -8.523 -9.148 -8.684 1.00 80.94 84 VAL A CA 1
ATOM 680 C C . VAL A 1 84 ? -8.046 -8.794 -7.277 1.00 80.94 84 VAL A C 1
ATOM 682 O O . VAL A 1 84 ? -7.913 -9.680 -6.433 1.00 80.94 84 VAL A O 1
ATOM 685 N N . VAL A 1 85 ? -7.799 -7.512 -7.011 1.00 77.56 85 VAL A N 1
ATOM 686 C CA . VAL A 1 85 ? -7.271 -7.008 -5.741 1.00 77.56 85 VAL A CA 1
ATOM 687 C C . VAL A 1 85 ? -8.376 -6.324 -4.951 1.00 77.56 85 VAL A C 1
ATOM 689 O O . VAL A 1 85 ? -8.993 -5.383 -5.440 1.00 77.56 85 VAL A O 1
ATOM 692 N N . THR A 1 86 ? -8.605 -6.781 -3.721 1.00 75.56 86 THR A N 1
ATOM 693 C CA . THR A 1 86 ? -9.613 -6.198 -2.826 1.00 75.56 86 THR A CA 1
ATOM 694 C C . THR A 1 86 ? -9.147 -4.908 -2.191 1.00 75.56 86 THR A C 1
ATOM 696 O O . THR A 1 86 ? -9.925 -3.967 -2.097 1.00 75.56 86 THR A O 1
ATOM 699 N N . ASP A 1 87 ? -7.905 -4.881 -1.711 1.00 72.62 87 ASP A N 1
ATOM 700 C CA . ASP A 1 87 ? -7.355 -3.739 -0.984 1.00 72.62 87 ASP A CA 1
ATOM 701 C C . ASP A 1 87 ? -5.825 -3.863 -0.868 1.00 72.62 87 ASP A C 1
ATOM 703 O O . ASP A 1 87 ? -5.223 -4.873 -1.263 1.00 72.62 87 ASP A O 1
ATOM 707 N N . PHE A 1 88 ? -5.208 -2.849 -0.270 1.00 75.12 88 PHE A N 1
ATOM 708 C CA . PHE A 1 88 ? -3.857 -2.880 0.253 1.00 75.12 88 PHE A CA 1
ATOM 709 C C . PHE A 1 88 ? -3.872 -2.988 1.778 1.00 75.12 88 PHE A C 1
ATOM 711 O O . PHE A 1 88 ? -4.653 -2.330 2.459 1.00 75.12 88 PHE A O 1
ATOM 718 N N . LEU A 1 89 ? -2.947 -3.764 2.329 1.00 79.69 89 LEU A N 1
ATOM 719 C CA . LEU A 1 89 ? -2.633 -3.755 3.750 1.00 79.69 89 LEU A CA 1
ATOM 720 C C . LEU A 1 89 ? -1.374 -2.921 3.975 1.00 79.69 89 LEU A C 1
ATOM 722 O O . LEU A 1 89 ? -0.290 -3.300 3.520 1.00 79.69 89 LEU A O 1
ATOM 726 N N . ASP A 1 90 ? -1.503 -1.820 4.716 1.00 82.81 90 ASP A N 1
ATOM 727 C CA . ASP A 1 90 ? -0.345 -1.031 5.117 1.00 82.81 90 ASP A CA 1
ATOM 728 C C . ASP A 1 90 ? 0.284 -1.628 6.382 1.00 82.81 90 ASP A C 1
ATOM 730 O O . ASP A 1 90 ? -0.182 -1.432 7.510 1.00 82.81 90 ASP A O 1
ATOM 734 N N . THR A 1 91 ? 1.374 -2.370 6.198 1.00 80.50 91 THR A N 1
ATOM 735 C CA . THR A 1 91 ? 2.034 -3.068 7.307 1.00 80.50 91 THR A CA 1
ATOM 736 C C . THR A 1 91 ? 2.769 -2.125 8.265 1.00 80.50 91 THR A C 1
ATOM 738 O O . THR A 1 91 ? 3.080 -2.529 9.385 1.00 80.50 91 THR A O 1
ATOM 741 N N . PHE A 1 92 ? 3.020 -0.869 7.872 1.00 84.56 92 PHE A N 1
ATOM 742 C CA . PHE A 1 92 ? 3.551 0.161 8.768 1.00 84.56 92 PHE A CA 1
ATOM 743 C C . PHE A 1 92 ? 2.472 0.641 9.743 1.00 84.56 92 PHE A C 1
ATOM 745 O O . PHE A 1 92 ? 2.720 0.781 10.940 1.00 84.56 92 PHE A O 1
ATOM 752 N N . LEU A 1 93 ? 1.245 0.849 9.260 1.00 83.44 93 LEU A N 1
ATOM 753 C CA . LEU A 1 93 ? 0.117 1.170 10.139 1.00 83.44 93 LEU A CA 1
ATOM 754 C C . LEU A 1 93 ? -0.264 -0.032 11.009 1.00 83.44 93 LEU A C 1
ATOM 756 O O . LEU A 1 93 ? -0.527 0.126 12.202 1.00 83.44 93 LEU A O 1
ATOM 760 N N . LEU A 1 94 ? -0.235 -1.241 10.440 1.00 83.06 94 LEU A N 1
ATOM 761 C CA . LEU A 1 94 ? -0.465 -2.469 11.196 1.00 83.06 94 LEU A CA 1
ATOM 762 C C . LEU A 1 94 ? 0.545 -2.626 12.340 1.00 83.06 94 LEU A C 1
ATOM 764 O O . LEU A 1 94 ? 0.138 -2.903 13.465 1.00 83.06 94 LEU A O 1
ATOM 768 N N . SER A 1 95 ? 1.842 -2.427 12.086 1.00 82.00 95 SER A N 1
ATOM 769 C CA . SER A 1 95 ? 2.870 -2.594 13.118 1.00 82.00 95 SER A CA 1
ATOM 770 C C . SER A 1 95 ? 2.706 -1.592 14.263 1.00 82.00 95 SER A C 1
ATOM 772 O O . SER A 1 95 ? 2.800 -1.993 15.420 1.00 82.00 95 SER A O 1
ATOM 774 N N . LYS A 1 96 ? 2.343 -0.334 13.977 1.00 83.50 96 LYS A N 1
ATOM 775 C CA . LYS A 1 96 ? 1.981 0.661 15.006 1.00 83.50 96 LYS A CA 1
ATOM 776 C C . LYS A 1 96 ? 0.768 0.250 15.835 1.00 83.50 96 LYS A C 1
ATOM 778 O O . LYS A 1 96 ? 0.760 0.429 17.048 1.00 83.50 96 LYS A O 1
ATOM 783 N N . ASN A 1 97 ? -0.244 -0.330 15.194 1.00 82.44 97 ASN A N 1
ATOM 784 C CA . ASN A 1 97 ? -1.455 -0.783 15.877 1.00 82.44 97 ASN A CA 1
ATOM 785 C C . ASN A 1 97 ? -1.226 -2.013 16.766 1.00 82.44 97 ASN A C 1
ATOM 787 O O . ASN A 1 97 ? -1.959 -2.202 17.742 1.00 82.44 97 ASN A O 1
ATOM 791 N N . LEU A 1 98 ? -0.267 -2.868 16.407 1.00 81.75 98 LEU A N 1
ATOM 792 C CA . LEU A 1 98 ? 0.108 -4.051 17.183 1.00 81.75 98 LEU A CA 1
ATOM 793 C C . LEU A 1 98 ? 1.102 -3.715 18.301 1.00 81.75 98 LEU A C 1
ATOM 795 O O . LEU A 1 98 ? 1.002 -4.272 19.391 1.00 81.75 98 LEU A O 1
ATOM 799 N N . PHE A 1 99 ? 2.044 -2.809 18.038 1.00 89.62 99 PHE A N 1
ATOM 800 C CA . PHE A 1 99 ? 3.198 -2.547 18.896 1.00 89.62 99 PHE A CA 1
ATOM 801 C C . PHE A 1 99 ? 3.430 -1.038 19.068 1.00 89.62 99 PHE A C 1
ATOM 803 O O . PHE A 1 99 ? 4.421 -0.538 18.557 1.00 89.62 99 PHE A O 1
ATOM 810 N N . PRO A 1 100 ? 2.570 -0.297 19.790 1.00 87.25 100 PRO A N 1
ATOM 811 C CA . PRO A 1 100 ? 2.526 1.175 19.757 1.00 87.25 100 PRO A CA 1
ATOM 812 C C . PRO A 1 100 ? 3.764 1.904 20.311 1.00 87.25 100 PRO A C 1
ATOM 814 O O . PRO A 1 100 ? 3.935 3.095 20.053 1.00 87.25 100 PRO A O 1
ATOM 817 N N . ASN A 1 101 ? 4.651 1.207 21.024 1.00 92.38 101 ASN A N 1
ATOM 818 C CA . ASN A 1 101 ? 5.741 1.819 21.793 1.00 92.38 101 ASN A CA 1
ATOM 819 C C . ASN A 1 101 ? 7.144 1.485 21.257 1.00 92.38 101 ASN A C 1
ATOM 821 O O . ASN A 1 101 ? 8.113 1.504 22.015 1.00 92.38 101 ASN A O 1
ATOM 825 N N . LEU A 1 102 ? 7.275 1.148 19.970 1.00 91.81 102 LEU A N 1
ATOM 826 C CA . LEU A 1 102 ? 8.593 0.955 19.361 1.00 91.81 102 LEU A CA 1
ATOM 827 C C . LEU A 1 102 ? 9.266 2.299 19.056 1.00 91.81 102 LEU A C 1
ATOM 829 O O . LEU A 1 102 ? 8.616 3.270 18.671 1.00 91.81 102 LEU A O 1
ATOM 833 N N . THR A 1 103 ? 10.591 2.333 19.182 1.00 92.19 103 THR A N 1
ATOM 834 C CA . THR A 1 103 ? 11.416 3.513 18.876 1.00 92.19 103 THR A CA 1
ATOM 835 C C . THR A 1 103 ? 11.522 3.788 17.377 1.00 92.19 103 THR A C 1
ATOM 837 O O . THR A 1 103 ? 11.753 4.922 16.967 1.00 92.19 103 THR A O 1
ATOM 840 N N . SER A 1 104 ? 11.337 2.764 16.542 1.00 93.94 104 SER A N 1
ATOM 841 C CA . SER A 1 104 ? 11.306 2.886 15.089 1.00 93.94 104 SER A CA 1
ATOM 842 C C . SER A 1 104 ? 10.386 1.839 14.471 1.00 93.94 104 SER A C 1
ATOM 844 O O . SER A 1 104 ? 10.241 0.734 14.989 1.00 93.94 104 SER A O 1
ATOM 846 N N . TYR A 1 105 ? 9.796 2.205 13.336 1.00 92.88 105 TYR A N 1
ATOM 847 C CA . TYR A 1 105 ? 8.900 1.358 12.551 1.00 92.88 105 TYR A CA 1
ATOM 848 C C . TYR A 1 105 ? 9.366 1.205 11.107 1.00 92.88 105 TYR A C 1
ATOM 850 O O . TYR A 1 105 ? 8.572 0.785 10.277 1.00 92.88 105 TYR A O 1
ATOM 858 N N . SER A 1 106 ? 10.615 1.560 10.780 1.00 91.69 106 SER A N 1
ATOM 859 C CA . SER A 1 106 ? 11.160 1.188 9.472 1.00 91.69 106 SER A CA 1
ATOM 860 C C . SER A 1 106 ? 11.197 -0.334 9.352 1.00 91.69 106 SER A C 1
ATOM 862 O O . SER A 1 106 ? 11.399 -1.038 10.347 1.00 91.69 106 SER A O 1
ATOM 864 N N . GLN A 1 107 ? 11.020 -0.851 8.137 1.00 89.12 107 GLN A N 1
ATOM 865 C CA . GLN A 1 107 ? 11.019 -2.293 7.914 1.00 89.12 107 GLN A CA 1
ATOM 866 C C . GLN A 1 107 ? 12.303 -2.952 8.437 1.00 89.12 107 GLN A C 1
ATOM 868 O O . GLN A 1 107 ? 12.218 -3.953 9.140 1.00 89.12 107 GLN A O 1
ATOM 873 N N . GLU A 1 108 ? 13.473 -2.362 8.185 1.00 94.19 108 GLU A N 1
ATOM 874 C CA . GLU A 1 108 ? 14.766 -2.851 8.684 1.00 94.19 108 GLU A CA 1
ATOM 875 C C . GLU A 1 108 ? 14.803 -2.985 10.205 1.00 94.19 108 GLU A C 1
ATOM 877 O O . GLU A 1 108 ? 15.156 -4.044 10.723 1.00 94.19 108 GLU A O 1
ATOM 882 N N . ASN A 1 109 ? 14.367 -1.949 10.925 1.00 94.62 109 ASN A N 1
ATOM 883 C CA . ASN A 1 109 ? 14.350 -1.978 12.384 1.00 94.62 109 ASN A CA 1
ATOM 884 C C . ASN A 1 109 ? 13.337 -2.995 12.910 1.00 94.62 109 ASN A C 1
ATOM 886 O O . ASN A 1 109 ? 13.616 -3.683 13.889 1.00 94.62 109 ASN A O 1
ATOM 890 N N . LEU A 1 110 ? 12.185 -3.147 12.251 1.00 95.62 110 LEU A N 1
ATOM 891 C CA . LEU A 1 110 ? 11.202 -4.170 12.609 1.00 95.62 110 LEU A CA 1
ATOM 892 C C . LEU A 1 110 ? 11.759 -5.583 12.382 1.00 95.62 110 LEU A C 1
ATOM 894 O O . LEU A 1 110 ? 11.613 -6.442 13.251 1.00 95.62 110 LEU A O 1
ATOM 898 N N . VAL A 1 111 ? 12.436 -5.828 11.256 1.00 95.81 111 VAL A N 1
ATOM 899 C CA . VAL A 1 111 ? 13.111 -7.104 10.967 1.00 95.81 111 VAL A CA 1
ATOM 900 C C . VAL A 1 111 ? 14.187 -7.386 12.013 1.00 95.81 111 VAL A C 1
ATOM 902 O O . VAL A 1 111 ? 14.215 -8.477 12.585 1.00 95.81 111 VAL A O 1
ATOM 905 N N . GLN A 1 112 ? 15.030 -6.406 12.328 1.00 96.31 112 GLN A N 1
ATOM 906 C CA . GLN A 1 112 ? 16.066 -6.560 13.343 1.00 96.31 112 GLN A CA 1
ATOM 907 C C . GLN A 1 112 ? 15.464 -6.837 14.727 1.00 96.31 112 GLN A C 1
ATOM 909 O O . GLN A 1 112 ? 15.943 -7.712 15.450 1.00 96.31 112 GLN A O 1
ATOM 914 N N . PHE A 1 113 ? 14.402 -6.124 15.099 1.00 96.12 113 PHE A N 1
ATOM 915 C CA . PHE A 1 113 ? 13.770 -6.246 16.408 1.00 96.12 113 PHE A CA 1
ATOM 916 C C . PHE A 1 113 ? 13.066 -7.598 16.589 1.00 96.12 113 PHE A C 1
ATOM 918 O O . PHE A 1 113 ? 13.327 -8.295 17.570 1.00 96.12 113 PHE A O 1
ATOM 925 N N . PHE A 1 114 ? 12.209 -7.987 15.640 1.00 96.25 114 PHE A N 1
ATOM 926 C CA . PHE A 1 114 ? 11.366 -9.183 15.757 1.00 96.25 114 PHE A CA 1
ATOM 927 C C . PHE A 1 114 ? 12.035 -10.463 15.257 1.00 96.25 114 PHE A C 1
ATOM 929 O O . PHE A 1 114 ? 11.798 -11.529 15.817 1.00 96.25 114 PHE A O 1
ATOM 936 N N . LEU A 1 115 ? 12.853 -10.380 14.205 1.00 95.94 115 LEU A N 1
ATOM 937 C CA . LEU A 1 115 ? 13.438 -11.552 13.541 1.00 95.94 115 LEU A CA 1
ATOM 938 C C . LEU A 1 115 ? 14.934 -11.722 13.825 1.00 95.94 115 LEU A C 1
ATOM 940 O O . LEU A 1 115 ? 15.505 -12.729 13.402 1.00 95.94 115 LEU A O 1
ATOM 944 N N . ARG A 1 116 ? 15.564 -10.755 14.515 1.00 96.44 116 ARG A N 1
ATOM 945 C CA . ARG A 1 116 ? 17.009 -10.730 14.821 1.00 96.44 116 ARG A CA 1
ATOM 946 C C . ARG A 1 116 ? 17.881 -10.907 13.573 1.00 96.44 116 ARG A C 1
ATOM 948 O O . ARG A 1 116 ? 18.938 -11.526 13.626 1.00 96.44 116 ARG A O 1
ATOM 955 N N . GLN A 1 117 ? 17.415 -10.375 12.445 1.00 93.75 117 GLN A N 1
ATOM 956 C CA . GLN A 1 117 ? 18.071 -10.479 11.144 1.00 93.75 117 GLN A CA 1
ATOM 957 C C . GLN A 1 117 ? 18.432 -9.095 10.610 1.00 93.75 117 GLN A C 1
ATOM 959 O O . GLN A 1 117 ? 17.746 -8.113 10.879 1.00 93.75 117 GLN A O 1
ATOM 964 N N . PHE A 1 118 ? 19.486 -9.056 9.803 1.00 91.50 118 PHE A N 1
ATOM 965 C CA . PHE A 1 118 ? 19.789 -7.955 8.896 1.00 91.50 118 PHE A CA 1
ATOM 966 C C . PHE A 1 118 ? 19.634 -8.468 7.469 1.00 91.50 118 PHE A C 1
ATOM 968 O O . PHE A 1 118 ? 19.780 -9.668 7.219 1.00 91.50 118 PHE A O 1
ATOM 975 N N . TYR A 1 119 ? 19.336 -7.580 6.531 1.00 87.69 119 TYR A N 1
ATOM 976 C CA . TYR A 1 119 ? 19.230 -7.942 5.124 1.00 87.69 119 TYR A CA 1
ATOM 977 C C . TYR A 1 119 ? 19.574 -6.756 4.235 1.00 87.69 119 TYR A C 1
ATOM 979 O O . TYR A 1 119 ? 19.685 -5.629 4.710 1.00 87.69 119 TYR A O 1
ATOM 987 N N . ASN A 1 120 ? 19.768 -7.021 2.945 1.00 79.94 120 ASN A N 1
ATOM 988 C CA . ASN A 1 120 ? 19.970 -5.973 1.954 1.00 79.94 120 ASN A CA 1
ATOM 989 C C . ASN A 1 120 ? 18.627 -5.293 1.664 1.00 79.94 120 ASN A C 1
ATOM 991 O O . ASN A 1 120 ? 17.951 -5.642 0.694 1.00 79.94 120 ASN A O 1
ATOM 995 N N . ALA A 1 121 ? 18.239 -4.363 2.534 1.00 70.81 121 ALA A N 1
ATOM 996 C CA . ALA A 1 121 ? 17.118 -3.476 2.284 1.00 70.81 121 ALA A CA 1
ATOM 997 C C . ALA A 1 121 ? 17.347 -2.676 0.997 1.00 70.81 121 ALA A C 1
ATOM 999 O O . ALA A 1 121 ? 18.490 -2.484 0.567 1.00 70.81 121 ALA A O 1
ATOM 1000 N N . HIS A 1 122 ? 16.252 -2.236 0.376 1.00 67.69 122 HIS A N 1
ATOM 1001 C CA . HIS A 1 122 ? 16.242 -1.591 -0.943 1.00 67.69 122 HIS A CA 1
ATOM 1002 C C . HIS A 1 122 ? 16.433 -2.553 -2.132 1.00 67.69 122 HIS A C 1
ATOM 1004 O O . HIS A 1 122 ? 16.585 -2.102 -3.269 1.00 67.69 122 HIS A O 1
ATOM 1010 N N . ASP A 1 123 ? 16.372 -3.868 -1.897 1.00 78.19 123 ASP A N 1
ATOM 1011 C CA . ASP A 1 123 ? 16.033 -4.857 -2.922 1.00 78.19 123 ASP A CA 1
ATOM 1012 C C . ASP A 1 123 ? 14.568 -5.278 -2.752 1.00 78.19 123 ASP A C 1
ATOM 1014 O O . ASP A 1 123 ? 14.190 -5.845 -1.729 1.00 78.19 123 ASP A O 1
ATOM 1018 N N . ALA A 1 124 ? 13.742 -5.031 -3.772 1.00 76.88 124 ALA A N 1
ATOM 1019 C CA . ALA A 1 124 ? 12.295 -5.223 -3.679 1.00 76.88 124 ALA A CA 1
ATOM 1020 C C . ALA A 1 124 ? 11.882 -6.677 -3.374 1.00 76.88 124 ALA A C 1
ATOM 1022 O O . ALA A 1 124 ? 10.859 -6.912 -2.726 1.00 76.88 124 ALA A O 1
ATOM 1023 N N . VAL A 1 125 ? 12.660 -7.664 -3.833 1.00 81.19 125 VAL A N 1
ATOM 1024 C CA . VAL A 1 125 ? 12.361 -9.082 -3.596 1.00 81.19 125 VAL A CA 1
ATOM 1025 C C . VAL A 1 125 ? 12.705 -9.455 -2.159 1.00 81.19 125 VAL A C 1
ATOM 1027 O O . VAL A 1 125 ? 11.916 -10.133 -1.497 1.00 81.19 125 VAL A O 1
ATOM 1030 N N . GLU A 1 126 ? 13.855 -9.008 -1.658 1.00 85.19 126 GLU A N 1
ATOM 1031 C CA . GLU A 1 126 ? 14.233 -9.229 -0.262 1.00 85.19 126 GLU A CA 1
ATOM 1032 C C . GLU A 1 126 ? 13.319 -8.468 0.707 1.00 85.19 126 GLU A C 1
ATOM 1034 O O . GLU A 1 126 ? 12.900 -9.037 1.719 1.00 85.19 126 GLU A O 1
ATOM 1039 N N . ASP A 1 127 ? 12.908 -7.245 0.358 1.00 83.19 127 ASP A N 1
ATOM 1040 C CA . ASP A 1 127 ? 11.924 -6.474 1.117 1.00 83.19 127 ASP A CA 1
ATOM 1041 C C . ASP A 1 127 ? 10.590 -7.230 1.223 1.00 83.19 127 ASP A C 1
ATOM 1043 O O . ASP A 1 127 ? 10.063 -7.396 2.325 1.00 83.19 127 ASP A O 1
ATOM 1047 N N . ALA A 1 128 ? 10.069 -7.774 0.118 1.00 84.06 128 ALA A N 1
ATOM 1048 C CA . ALA A 1 128 ? 8.828 -8.550 0.129 1.00 84.06 128 ALA A CA 1
ATOM 1049 C C . ALA A 1 128 ? 8.939 -9.839 0.969 1.00 84.06 128 ALA A C 1
ATOM 1051 O O . ALA A 1 128 ? 8.027 -10.173 1.734 1.00 84.06 128 ALA A O 1
ATOM 1052 N N . LYS A 1 129 ? 10.066 -10.560 0.875 1.00 86.88 129 LYS A N 1
ATOM 1053 C CA . LYS A 1 129 ? 10.318 -11.772 1.677 1.00 86.88 129 LYS A CA 1
ATOM 1054 C C . LYS A 1 129 ? 10.376 -11.461 3.169 1.00 86.88 129 LYS A C 1
ATOM 1056 O O . LYS A 1 129 ? 9.784 -12.183 3.974 1.00 86.88 129 LYS A O 1
ATOM 1061 N N . MET A 1 130 ? 11.088 -10.403 3.551 1.00 90.50 130 MET A N 1
ATOM 1062 C CA . MET A 1 130 ? 11.200 -10.007 4.952 1.00 90.50 130 MET A CA 1
ATOM 1063 C C . MET A 1 130 ? 9.875 -9.505 5.510 1.00 90.50 130 MET A C 1
ATOM 1065 O O . MET A 1 130 ? 9.519 -9.853 6.638 1.00 90.50 130 MET A O 1
ATOM 1069 N N . LEU A 1 131 ? 9.093 -8.792 4.701 1.00 88.44 131 LEU A N 1
ATOM 1070 C CA . LEU A 1 131 ? 7.753 -8.373 5.080 1.00 88.44 131 LEU A CA 1
ATOM 1071 C C . LEU A 1 131 ? 6.818 -9.565 5.326 1.00 88.44 131 LEU A C 1
ATOM 1073 O O . LEU A 1 131 ? 6.079 -9.577 6.310 1.00 88.44 131 LEU A O 1
ATOM 1077 N N . GLN A 1 132 ? 6.898 -10.605 4.491 1.00 88.62 132 GLN A N 1
ATOM 1078 C CA . GLN A 1 132 ? 6.153 -11.847 4.703 1.00 88.62 132 GLN A CA 1
ATOM 1079 C C . GLN A 1 132 ? 6.565 -12.542 6.010 1.00 88.62 132 GLN A C 1
ATOM 1081 O O . GLN A 1 132 ? 5.702 -12.967 6.782 1.00 88.62 132 GLN A O 1
ATOM 1086 N N . LYS A 1 133 ? 7.871 -12.638 6.295 1.00 92.25 133 LYS A N 1
ATOM 1087 C CA . LYS A 1 133 ? 8.361 -13.208 7.561 1.00 92.25 133 LYS A CA 1
ATOM 1088 C C . LYS A 1 133 ? 7.863 -12.415 8.770 1.00 92.25 133 LYS A C 1
ATOM 1090 O O . LYS A 1 133 ? 7.428 -13.028 9.743 1.00 92.25 133 LYS A O 1
ATOM 1095 N N . LEU A 1 134 ? 7.889 -11.082 8.702 1.00 92.12 134 LEU A N 1
ATOM 1096 C CA . LEU A 1 134 ? 7.358 -10.213 9.754 1.00 92.12 134 LEU A CA 1
ATOM 1097 C C . LEU A 1 134 ? 5.870 -10.461 9.987 1.00 92.12 134 LEU A C 1
ATOM 1099 O O . LEU A 1 134 ? 5.470 -10.725 11.117 1.00 92.12 134 LEU A O 1
ATOM 1103 N N . TYR A 1 135 ? 5.065 -10.447 8.924 1.00 88.00 135 TYR A N 1
ATOM 1104 C CA . TYR A 1 135 ? 3.627 -10.689 9.023 1.00 88.00 135 TYR A CA 1
ATOM 1105 C C . TYR A 1 135 ? 3.323 -12.042 9.691 1.00 88.00 135 TYR A C 1
ATOM 1107 O O . TYR A 1 135 ? 2.497 -12.122 10.604 1.00 88.00 135 TYR A O 1
ATOM 1115 N N . ASN A 1 136 ? 4.052 -13.093 9.302 1.00 88.94 136 ASN A N 1
ATOM 1116 C CA . ASN A 1 136 ? 3.920 -14.424 9.896 1.00 88.94 136 ASN A CA 1
ATOM 1117 C C . ASN A 1 136 ? 4.354 -14.469 11.369 1.00 88.94 136 ASN A C 1
ATOM 1119 O O . ASN A 1 136 ? 3.741 -15.184 12.161 1.00 88.94 136 ASN A O 1
ATOM 1123 N N . ALA A 1 137 ? 5.393 -13.720 11.746 1.00 92.31 137 ALA A N 1
ATOM 1124 C CA . ALA A 1 137 ? 5.857 -13.629 13.128 1.00 92.31 137 ALA A CA 1
ATOM 1125 C C . ALA A 1 137 ? 4.872 -12.857 14.020 1.00 92.31 137 ALA A C 1
ATOM 1127 O O . ALA A 1 137 ? 4.652 -13.241 15.166 1.00 92.31 137 ALA A O 1
ATOM 1128 N N . TRP A 1 138 ? 4.249 -11.800 13.492 1.00 90.88 138 TRP A N 1
ATOM 1129 C CA . TRP A 1 138 ? 3.293 -10.973 14.230 1.00 90.88 138 TRP A CA 1
ATOM 1130 C C . TRP A 1 138 ? 1.958 -11.667 14.489 1.00 90.88 138 TRP A C 1
ATOM 1132 O O . TRP A 1 138 ? 1.303 -11.339 15.475 1.00 90.88 138 TRP A O 1
ATOM 1142 N N . LYS A 1 139 ? 1.546 -12.594 13.610 1.00 88.50 139 LYS A N 1
ATOM 1143 C CA . LYS A 1 139 ? 0.245 -13.289 13.667 1.00 88.50 139 LYS A CA 1
ATOM 1144 C C . LYS A 1 139 ? -0.913 -12.321 13.973 1.00 88.50 139 LYS A C 1
ATOM 1146 O O . LYS A 1 139 ? -1.618 -12.500 14.970 1.00 88.50 139 LYS A O 1
ATOM 1151 N N . PRO A 1 140 ? -1.097 -11.265 13.157 1.00 74.31 140 PRO A N 1
ATOM 1152 C CA . PRO A 1 140 ? -2.055 -10.212 13.459 1.00 74.31 140 PRO A CA 1
ATOM 1153 C C . PRO A 1 140 ? -3.472 -10.788 13.574 1.00 74.31 140 PRO A C 1
ATOM 1155 O O . PRO A 1 140 ? -3.919 -11.475 12.650 1.00 74.31 140 PRO A O 1
ATOM 1158 N N . PRO A 1 141 ? -4.219 -10.498 14.654 1.00 71.38 141 PRO A N 1
ATOM 1159 C CA . PRO A 1 141 ? -5.599 -10.946 14.755 1.00 71.38 141 PRO A CA 1
ATOM 1160 C C . PRO A 1 141 ? -6.437 -10.283 13.650 1.00 71.38 141 PRO A C 1
ATOM 1162 O O . PRO A 1 141 ? -6.173 -9.122 13.314 1.00 71.38 141 PRO A O 1
ATOM 1165 N N . PRO A 1 142 ? -7.470 -10.959 13.110 1.00 67.19 142 PRO A N 1
ATOM 1166 C CA . PRO A 1 142 ? -8.277 -10.427 12.009 1.00 67.19 142 PRO A CA 1
ATOM 1167 C C . PRO A 1 142 ? -8.791 -9.001 12.260 1.00 67.19 142 PRO A C 1
ATOM 1169 O O . PRO A 1 142 ? -8.719 -8.152 11.377 1.00 67.19 142 PRO A O 1
ATOM 1172 N N . SER A 1 143 ? -9.198 -8.688 13.495 1.00 55.16 143 SER A N 1
ATOM 1173 C CA . SER A 1 143 ? -9.704 -7.366 13.896 1.00 55.16 143 SER A CA 1
ATOM 1174 C C . SER A 1 143 ? -8.717 -6.210 13.687 1.00 55.16 143 SER A C 1
ATOM 1176 O O . SER A 1 143 ? -9.137 -5.080 13.449 1.00 55.16 143 SER A O 1
ATOM 1178 N N . LYS A 1 144 ? -7.405 -6.464 13.749 1.00 58.44 144 LYS A N 1
ATOM 1179 C CA . LYS A 1 144 ? -6.362 -5.439 13.562 1.00 58.44 144 LYS A CA 1
ATOM 1180 C C . LYS A 1 144 ? -5.937 -5.281 12.098 1.00 58.44 144 LYS A C 1
ATOM 1182 O O . LYS A 1 144 ? -5.363 -4.252 11.742 1.00 58.44 144 LYS A O 1
ATOM 1187 N N . GLN A 1 145 ? -6.251 -6.260 11.248 1.00 56.03 145 GLN A N 1
ATOM 1188 C CA . GLN A 1 145 ? -5.954 -6.222 9.812 1.00 56.03 145 GLN A CA 1
ATOM 1189 C C . GLN A 1 145 ? -6.891 -5.249 9.078 1.00 56.03 145 GLN A C 1
ATOM 1191 O O . GLN A 1 145 ? -6.437 -4.444 8.270 1.00 56.03 145 GLN A O 1
ATOM 1196 N N . PHE A 1 146 ? -8.182 -5.240 9.429 1.00 54.19 146 PHE A N 1
ATOM 1197 C CA . PHE A 1 146 ? -9.168 -4.352 8.797 1.00 54.19 146 PHE A CA 1
ATOM 1198 C C . PHE A 1 146 ? -8.901 -2.864 9.070 1.00 54.19 146 PHE A C 1
ATOM 1200 O O . PHE A 1 146 ? -8.945 -2.061 8.148 1.00 54.19 146 PHE A O 1
ATOM 1207 N N . GLY A 1 147 ? -8.533 -2.488 10.301 1.00 53.47 147 GLY A N 1
ATOM 1208 C CA . GLY A 1 147 ? -8.228 -1.088 10.645 1.00 53.47 147 GLY A CA 1
ATOM 1209 C C . GLY A 1 147 ? -6.917 -0.542 10.056 1.00 53.47 147 GLY A C 1
ATOM 1210 O O . GLY A 1 147 ? -6.650 0.651 10.162 1.00 53.47 147 GLY A O 1
ATOM 1211 N N . SER A 1 148 ? -6.083 -1.406 9.469 1.00 53.56 148 SER A N 1
ATOM 1212 C CA . SER A 1 148 ? -4.830 -1.041 8.784 1.00 53.56 148 SER A CA 1
ATOM 1213 C C . SER A 1 148 ? -4.888 -1.262 7.268 1.00 53.56 148 SER A C 1
ATOM 1215 O O . SER A 1 148 ? -3.916 -0.977 6.565 1.00 53.56 148 SER A O 1
ATOM 1217 N N . SER A 1 149 ? -6.026 -1.745 6.764 1.00 52.34 149 SER A N 1
ATOM 1218 C CA . SER A 1 149 ? -6.293 -1.829 5.331 1.00 52.34 149 SER A CA 1
ATOM 1219 C C . SER A 1 149 ? -6.539 -0.424 4.778 1.00 52.34 149 SER A C 1
ATOM 1221 O O . SER A 1 149 ? -7.098 0.437 5.465 1.00 52.34 149 SER A O 1
ATOM 1223 N N . VAL A 1 150 ? -6.092 -0.161 3.552 1.00 52.25 150 VAL A N 1
ATOM 1224 C CA . VAL A 1 150 ? -6.221 1.136 2.874 1.00 52.25 150 VAL A CA 1
ATOM 1225 C C . VAL A 1 150 ? -7.628 1.270 2.280 1.00 52.25 150 VAL A C 1
ATOM 1227 O O . VAL A 1 150 ? -7.824 1.606 1.118 1.00 52.25 150 VAL A O 1
ATOM 1230 N N . SER A 1 151 ? -8.639 1.083 3.125 1.00 47.81 151 SER A N 1
ATOM 1231 C CA . SER A 1 151 ? -10.020 1.371 2.773 1.00 47.81 151 SER A CA 1
ATOM 1232 C C . SER A 1 151 ? -10.183 2.886 2.718 1.00 47.81 151 SER A C 1
ATOM 1234 O O . SER A 1 151 ? -10.062 3.579 3.730 1.00 47.81 151 SER A O 1
ATOM 1236 N N . ALA A 1 152 ? -10.434 3.428 1.532 1.00 53.97 152 ALA A N 1
ATOM 1237 C CA . ALA A 1 152 ? -10.735 4.841 1.365 1.00 53.97 152 ALA A CA 1
ATOM 1238 C C . ALA A 1 152 ? -11.954 5.266 2.219 1.00 53.97 152 ALA A C 1
ATOM 1240 O O . ALA A 1 152 ? -12.879 4.483 2.439 1.00 53.97 152 ALA A O 1
ATOM 1241 N N . CYS A 1 153 ? -11.938 6.502 2.726 1.00 50.00 153 CYS A N 1
ATOM 1242 C CA . CYS A 1 153 ? -13.009 7.047 3.558 1.00 50.00 153 CYS A CA 1
ATOM 1243 C C . CYS A 1 153 ? -14.093 7.644 2.660 1.00 50.00 153 CYS A C 1
ATOM 1245 O O . CYS A 1 153 ? -13.788 8.203 1.615 1.00 50.00 153 CYS A O 1
ATOM 1247 N N . VAL A 1 154 ? -15.359 7.563 3.050 1.00 52.97 154 VAL A N 1
ATOM 1248 C CA . VAL A 1 154 ? -16.462 8.181 2.302 1.00 52.97 154 VAL A CA 1
ATOM 1249 C C . VAL A 1 154 ? -17.002 9.337 3.125 1.00 52.97 154 VAL A C 1
ATOM 1251 O O . VAL A 1 154 ? -17.322 9.142 4.297 1.00 52.97 154 VAL A O 1
ATOM 1254 N N . ASP A 1 155 ? -17.100 10.530 2.533 1.00 60.34 155 ASP A N 1
ATOM 1255 C CA . ASP A 1 155 ? -17.740 11.662 3.209 1.00 60.34 155 ASP A CA 1
ATOM 1256 C C . ASP A 1 155 ? -19.248 11.428 3.179 1.00 60.34 155 ASP A C 1
ATOM 1258 O O . ASP A 1 155 ? -19.914 11.579 2.151 1.00 60.34 155 ASP A O 1
ATOM 1262 N N . THR A 1 156 ? -19.785 10.980 4.308 1.00 62.19 156 THR A N 1
ATOM 1263 C CA . THR A 1 156 ? -21.189 10.594 4.429 1.00 62.19 156 THR A CA 1
ATOM 1264 C C . THR A 1 156 ? -22.124 11.789 4.278 1.00 62.19 156 THR A C 1
ATOM 1266 O O . THR A 1 156 ? -23.277 11.590 3.905 1.00 62.19 156 THR A O 1
ATOM 1269 N N . LEU A 1 157 ? -21.659 13.025 4.497 1.00 67.38 157 LEU A N 1
ATOM 1270 C CA . LEU A 1 157 ? -22.510 14.214 4.467 1.00 67.38 157 LEU A CA 1
ATOM 1271 C C . LEU A 1 157 ? -22.812 14.719 3.036 1.00 67.38 157 LEU A C 1
ATOM 1273 O O . LEU A 1 157 ? -23.992 14.878 2.710 1.00 67.38 157 LEU A O 1
ATOM 1277 N N . PRO A 1 158 ? -21.828 14.950 2.143 1.00 66.19 158 PRO A N 1
ATOM 1278 C CA . PRO A 1 158 ? -22.071 15.222 0.726 1.00 66.19 158 PRO A CA 1
ATOM 1279 C C . PRO A 1 158 ? -22.788 14.069 0.028 1.00 66.19 158 PRO A C 1
ATOM 1281 O O . PRO A 1 158 ? -23.684 14.312 -0.779 1.00 66.19 158 PRO A O 1
ATOM 1284 N N . LEU A 1 159 ? -22.456 12.827 0.393 1.00 67.50 159 LEU A N 1
ATOM 1285 C CA . LEU A 1 159 ? -23.137 11.648 -0.124 1.00 67.50 159 LEU A CA 1
ATOM 1286 C C . LEU A 1 159 ? -24.612 11.624 0.290 1.00 67.50 159 LEU A C 1
ATOM 1288 O O . LEU A 1 159 ? -25.481 11.453 -0.562 1.00 67.50 159 LEU A O 1
ATOM 1292 N N . ALA A 1 160 ? -24.914 11.852 1.572 1.00 67.62 160 ALA A N 1
ATOM 1293 C CA . ALA A 1 160 ? -26.291 11.930 2.054 1.00 67.62 160 ALA A CA 1
ATOM 1294 C C . ALA A 1 160 ? -27.062 13.064 1.368 1.00 67.62 160 ALA A C 1
ATOM 1296 O O . ALA A 1 160 ? -28.215 12.874 0.997 1.00 67.62 160 ALA A O 1
ATOM 1297 N N . ARG A 1 161 ? -26.429 14.221 1.133 1.00 72.50 161 ARG A N 1
ATOM 1298 C CA . ARG A 1 161 ? -27.041 15.325 0.378 1.00 72.50 161 ARG A CA 1
ATOM 1299 C C . ARG A 1 161 ? -27.334 14.957 -1.071 1.00 72.50 161 ARG A C 1
ATOM 1301 O O . ARG A 1 161 ? -28.401 15.307 -1.555 1.00 72.50 161 ARG A O 1
ATOM 1308 N N . GLU A 1 162 ? -26.429 14.256 -1.755 1.00 77.69 162 GLU A N 1
ATOM 1309 C CA . GLU A 1 162 ? -26.670 13.809 -3.132 1.00 77.69 162 GLU A CA 1
ATOM 1310 C C . GLU A 1 162 ? -27.835 12.812 -3.183 1.00 77.69 162 GLU A C 1
ATOM 1312 O O . GLU A 1 162 ? -28.780 13.006 -3.948 1.00 77.69 162 GLU A O 1
ATOM 1317 N N . VAL A 1 163 ? -27.805 11.783 -2.333 1.00 74.81 163 VAL A N 1
ATOM 1318 C CA . VAL A 1 163 ? -28.796 10.696 -2.355 1.00 74.81 163 VAL A CA 1
ATOM 1319 C C . VAL A 1 163 ? -30.176 11.163 -1.882 1.00 74.81 163 VAL A C 1
ATOM 1321 O O . VAL A 1 163 ? -31.195 10.714 -2.400 1.00 74.81 163 VAL A O 1
ATOM 1324 N N . LEU A 1 164 ? -30.229 12.083 -0.917 1.00 76.44 164 LEU A N 1
ATOM 1325 C CA . LEU A 1 164 ? -31.477 12.568 -0.320 1.00 76.44 164 LEU A CA 1
ATOM 1326 C C . LEU A 1 164 ? -31.921 13.929 -0.878 1.00 76.44 164 LEU A C 1
ATOM 1328 O O . LEU A 1 164 ? -32.870 14.507 -0.356 1.00 76.44 164 LEU A O 1
ATOM 1332 N N . SER A 1 165 ? -31.282 14.432 -1.939 1.00 69.88 165 SER A N 1
ATOM 1333 C CA . SER A 1 165 ? -31.596 15.727 -2.573 1.00 69.88 165 SER A CA 1
ATOM 1334 C C . SER A 1 165 ? -33.055 15.863 -3.033 1.00 69.88 165 SER A C 1
ATOM 1336 O O . SER A 1 165 ? -33.576 16.972 -3.100 1.00 69.88 165 SER A O 1
ATOM 1338 N N . GLY A 1 166 ? -33.738 14.745 -3.301 1.00 68.44 166 GLY A N 1
ATOM 1339 C CA . GLY A 1 166 ? -35.166 14.707 -3.638 1.00 68.44 166 GLY A CA 1
ATOM 1340 C C . GLY A 1 166 ? -36.123 14.704 -2.439 1.00 68.44 166 GLY A C 1
ATOM 1341 O O . GLY A 1 166 ? -37.334 14.631 -2.634 1.00 68.44 166 GLY A O 1
ATOM 1342 N N . ARG A 1 167 ? -35.618 14.741 -1.199 1.00 67.56 167 ARG A N 1
ATOM 1343 C CA . ARG A 1 167 ? -36.428 14.797 0.026 1.00 67.56 167 ARG A CA 1
ATOM 1344 C C . ARG A 1 167 ? -36.346 16.210 0.611 1.00 67.56 167 ARG 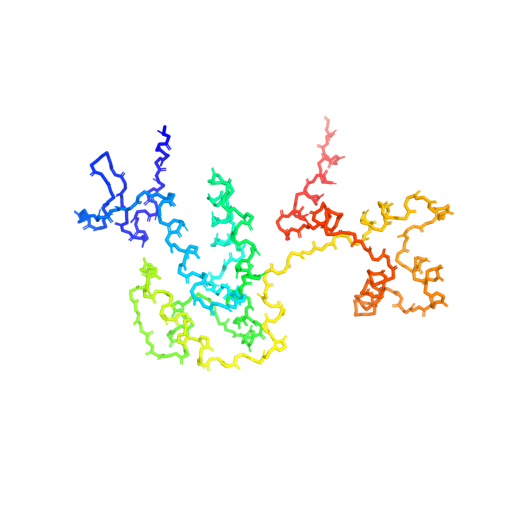A C 1
ATOM 1346 O O . ARG A 1 167 ? -35.252 16.739 0.769 1.00 67.56 167 ARG A O 1
ATOM 1353 N N . ASN A 1 168 ? -37.488 16.810 0.962 1.00 71.06 168 ASN A N 1
ATOM 1354 C CA . ASN A 1 168 ? -37.585 18.156 1.560 1.00 71.06 168 ASN A CA 1
ATOM 1355 C C . ASN A 1 168 ? -37.078 18.192 3.020 1.00 71.06 168 ASN A C 1
ATOM 1357 O O . ASN A 1 168 ? -37.808 18.562 3.940 1.00 71.06 168 ASN A O 1
ATOM 1361 N N . LEU A 1 169 ? -35.834 17.771 3.249 1.00 73.25 169 LEU A N 1
ATOM 1362 C CA . LEU A 1 169 ? -35.207 17.766 4.567 1.00 73.25 169 LEU A CA 1
ATOM 1363 C C . LEU A 1 169 ? -34.713 19.174 4.907 1.00 73.25 169 LEU A C 1
ATOM 1365 O O . LEU A 1 169 ? -34.039 19.829 4.114 1.00 73.25 169 LEU A O 1
ATOM 1369 N N . GLN A 1 170 ? -35.029 19.632 6.117 1.00 66.88 170 GLN A N 1
ATOM 1370 C CA . GLN A 1 170 ? -34.676 20.976 6.593 1.00 66.88 170 GLN A CA 1
ATOM 1371 C C . GLN A 1 170 ? -33.215 21.070 7.059 1.00 66.88 170 GLN A C 1
ATOM 1373 O O . GLN A 1 170 ? -32.683 22.159 7.277 1.00 66.88 170 GLN A O 1
ATOM 1378 N N . SER A 1 171 ? -32.550 19.932 7.275 1.00 75.00 171 SER A N 1
ATOM 1379 C CA . SER A 1 171 ? -31.166 19.891 7.727 1.00 75.00 171 SER A CA 1
ATOM 1380 C C . SER A 1 171 ? -30.528 18.535 7.463 1.00 75.00 171 SER A C 1
ATOM 1382 O O . SER A 1 171 ? -31.171 17.500 7.576 1.00 75.00 171 SER A O 1
ATOM 1384 N N . PHE A 1 172 ? -29.228 18.557 7.188 1.00 73.38 172 PHE A N 1
ATOM 1385 C CA . PHE A 1 172 ? -28.413 17.362 6.982 1.00 73.38 172 PHE A CA 1
ATOM 1386 C C . PHE A 1 172 ? -27.437 17.126 8.142 1.00 73.38 172 PHE A C 1
ATOM 1388 O O . PHE A 1 172 ? -26.433 16.448 7.960 1.00 73.38 172 PHE A O 1
ATOM 1395 N N . SER A 1 173 ? -27.668 17.714 9.325 1.00 79.44 173 SER A N 1
ATOM 1396 C CA . SER A 1 173 ? -26.844 17.362 10.486 1.00 79.44 173 SER A CA 1
ATOM 1397 C C . SER A 1 173 ? -27.056 15.891 10.834 1.00 79.44 173 SER A C 1
ATOM 1399 O O . SER A 1 173 ? -28.172 15.381 10.730 1.00 79.44 173 SER A O 1
ATOM 1401 N N . GLN A 1 174 ? -25.988 15.214 11.252 1.00 72.00 174 GLN A N 1
ATOM 1402 C CA . GLN A 1 174 ? -26.031 13.788 11.560 1.00 72.00 174 GLN A CA 1
ATOM 1403 C C . GLN A 1 174 ? -27.155 13.450 12.546 1.00 72.00 174 GLN A C 1
ATOM 1405 O O . GLN A 1 174 ? -27.970 12.581 12.266 1.00 72.00 174 GLN A O 1
ATOM 1410 N N . GLU A 1 175 ? -27.266 14.200 13.643 1.00 80.88 175 GLU A N 1
ATOM 1411 C CA . GLU A 1 175 ? -28.318 14.019 14.648 1.00 80.88 175 GLU A CA 1
ATOM 1412 C C . GLU A 1 175 ? -29.735 14.118 14.067 1.00 80.88 175 GLU A C 1
ATOM 1414 O O . GLU A 1 175 ? -30.594 13.289 14.366 1.00 80.88 175 GLU A O 1
ATOM 1419 N N . LYS A 1 176 ? -29.982 15.086 13.177 1.00 79.81 176 LYS A N 1
ATOM 1420 C CA . LYS A 1 176 ? -31.296 15.244 12.546 1.00 79.81 176 LYS A CA 1
ATOM 1421 C C . LYS A 1 176 ? -31.569 14.152 11.521 1.00 79.81 176 LYS A C 1
ATOM 1423 O O . LYS A 1 176 ? -32.681 13.642 11.503 1.00 79.81 176 LYS A O 1
ATOM 1428 N N . LEU A 1 177 ? -30.571 13.748 10.734 1.00 80.94 177 LEU A N 1
ATOM 1429 C CA . LEU A 1 177 ? -30.707 12.634 9.792 1.00 80.94 177 LEU A CA 1
ATOM 1430 C C . LEU A 1 177 ? -31.002 11.321 10.520 1.00 80.94 177 LEU A C 1
ATOM 1432 O O . LEU A 1 177 ? -31.870 10.570 10.086 1.00 80.94 177 LEU A O 1
ATOM 1436 N N . VAL A 1 178 ? -30.323 11.056 11.641 1.00 79.62 178 VAL A N 1
ATOM 1437 C CA . VAL A 1 178 ? -30.597 9.880 12.479 1.00 79.62 178 VAL A CA 1
ATOM 1438 C C . VAL A 1 178 ? -32.024 9.944 13.014 1.00 79.62 178 VAL A C 1
ATOM 1440 O O . VAL A 1 178 ? -32.777 8.986 12.872 1.00 79.62 178 VAL A O 1
ATOM 1443 N N . ARG A 1 179 ? -32.451 11.089 13.547 1.00 81.88 179 ARG A N 1
ATOM 1444 C CA . ARG A 1 179 ? -33.813 11.234 14.065 1.00 81.88 179 ARG A CA 1
ATOM 1445 C C . ARG A 1 179 ? -34.885 11.093 12.980 1.00 81.88 179 ARG A C 1
ATOM 1447 O O . ARG A 1 179 ? -35.901 10.456 13.221 1.00 81.88 179 ARG A O 1
ATOM 1454 N N . GLU A 1 180 ? -34.677 11.668 11.798 1.00 81.12 180 GLU A N 1
ATOM 1455 C CA . GLU A 1 180 ? -35.669 11.681 10.713 1.00 81.12 180 GLU A CA 1
ATOM 1456 C C . GLU A 1 180 ? -35.729 10.364 9.924 1.00 81.12 180 GLU A C 1
ATOM 1458 O O . GLU A 1 180 ? -36.811 9.967 9.499 1.00 81.12 180 GLU A O 1
ATOM 1463 N N . LEU A 1 181 ? -34.599 9.673 9.729 1.00 79.12 181 LEU A N 1
ATOM 1464 C CA . LEU A 1 181 ? -34.542 8.432 8.941 1.00 79.12 181 LEU A CA 1
ATOM 1465 C C . LEU A 1 181 ? -34.590 7.163 9.794 1.00 79.12 181 LEU A C 1
ATOM 1467 O O . LEU A 1 181 ? -35.056 6.132 9.315 1.00 79.12 181 LEU A O 1
ATOM 1471 N N . LEU A 1 182 ? -34.091 7.221 11.031 1.00 79.69 182 LEU A N 1
ATOM 1472 C CA . LEU A 1 182 ? -34.008 6.071 11.937 1.00 79.69 182 LEU A CA 1
ATOM 1473 C C . LEU A 1 182 ? -34.968 6.193 13.128 1.00 79.69 182 LEU A C 1
ATOM 1475 O O . LEU A 1 182 ? -35.190 5.201 13.814 1.00 79.69 182 LEU A O 1
ATOM 1479 N N . GLY A 1 183 ? -35.545 7.374 13.387 1.00 81.56 183 GLY A N 1
ATOM 1480 C CA . GLY A 1 183 ? -36.513 7.579 14.472 1.00 81.56 183 GLY A CA 1
ATOM 1481 C C . GLY A 1 183 ? -35.914 7.506 15.879 1.00 81.56 183 GLY A C 1
ATOM 1482 O O . GLY A 1 183 ? -36.658 7.422 16.854 1.00 81.56 183 GLY A O 1
ATOM 1483 N N . VAL A 1 184 ? -34.585 7.517 16.001 1.00 76.88 184 VAL A N 1
ATOM 1484 C CA . VAL A 1 184 ? -33.878 7.353 17.277 1.00 76.88 184 VAL A CA 1
ATOM 1485 C C . VAL A 1 184 ? -33.098 8.608 17.639 1.00 76.88 184 VAL A C 1
ATOM 1487 O O . VAL A 1 184 ? -32.589 9.315 16.773 1.00 76.88 184 VAL A O 1
ATOM 1490 N N . ASN A 1 185 ? -32.986 8.872 18.938 1.00 81.25 185 ASN A N 1
ATOM 1491 C CA . ASN A 1 185 ? -32.038 9.843 19.470 1.00 81.25 185 ASN A CA 1
ATOM 1492 C C . ASN A 1 185 ? -30.802 9.086 19.958 1.00 81.25 185 ASN A C 1
ATOM 1494 O O . ASN A 1 185 ? -30.917 7.980 20.486 1.00 81.25 185 ASN A O 1
ATOM 1498 N N . TYR A 1 186 ? -29.630 9.689 19.8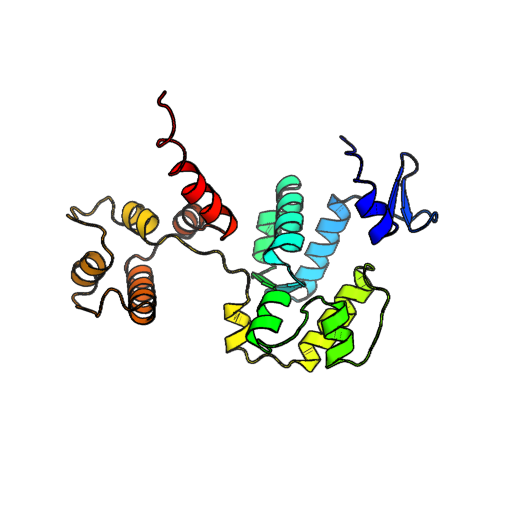09 1.00 79.00 186 TYR A N 1
ATOM 1499 C CA . TYR A 1 186 ? -28.377 9.119 20.292 1.00 79.00 186 TYR A CA 1
ATOM 1500 C C . TYR A 1 186 ? -27.521 10.215 20.932 1.00 79.00 186 TYR A C 1
ATOM 1502 O O . TYR A 1 186 ? -27.823 11.404 20.813 1.00 79.00 186 TYR A O 1
ATOM 1510 N N . LYS A 1 187 ? -26.462 9.823 21.643 1.00 77.69 187 LYS A N 1
ATOM 1511 C CA . LYS A 1 187 ? -25.553 10.763 22.304 1.00 77.69 187 LYS A CA 1
ATOM 1512 C C . LYS A 1 187 ? -24.587 11.381 21.283 1.00 77.69 187 LYS A C 1
ATOM 1514 O O . LYS A 1 187 ? -23.452 10.931 21.154 1.00 77.69 187 LYS A O 1
ATOM 1519 N N . ALA A 1 188 ? -25.055 12.390 20.552 1.00 67.19 188 ALA A N 1
ATOM 1520 C CA . ALA A 1 188 ? -24.233 13.148 19.611 1.00 67.19 188 ALA A CA 1
ATOM 1521 C C . ALA A 1 188 ? -23.026 13.792 20.315 1.00 67.19 188 ALA A C 1
ATOM 1523 O O . ALA A 1 188 ? -23.112 14.155 21.492 1.00 67.19 188 ALA A O 1
ATOM 1524 N N . HIS A 1 189 ? -21.916 13.941 19.584 1.00 67.00 189 HIS A N 1
ATOM 1525 C CA . HIS A 1 189 ? -20.619 14.430 20.079 1.00 67.00 189 HIS A CA 1
ATOM 1526 C C . HIS A 1 189 ? -19.818 13.432 20.931 1.00 67.00 189 HIS A C 1
ATOM 1528 O O . HIS A 1 189 ? -18.778 13.791 21.489 1.00 67.00 189 HIS A O 1
ATOM 1534 N N . ASP A 1 190 ? -20.259 12.175 21.007 1.00 76.06 190 ASP A N 1
ATOM 1535 C CA . ASP A 1 190 ? -19.413 11.048 21.388 1.00 76.06 190 ASP A CA 1
ATOM 1536 C C . ASP A 1 190 ? -18.884 10.380 20.114 1.00 76.06 190 ASP A C 1
ATOM 1538 O O . ASP A 1 190 ? -19.657 9.859 19.316 1.00 76.06 190 ASP A O 1
ATOM 1542 N N . ALA A 1 191 ? -17.563 10.384 19.913 1.00 54.41 191 ALA A N 1
ATOM 1543 C CA . ALA A 1 191 ? -16.961 9.936 18.656 1.00 54.41 191 ALA A CA 1
ATOM 1544 C C . ALA A 1 191 ? -17.292 8.475 18.299 1.00 54.41 191 ALA A C 1
ATOM 1546 O O . ALA A 1 191 ? -17.374 8.135 17.119 1.00 54.41 191 ALA A O 1
ATOM 1547 N N . LEU A 1 192 ? -17.477 7.602 19.295 1.00 52.09 192 LEU A N 1
ATOM 1548 C CA . LEU A 1 192 ? -17.821 6.204 19.053 1.00 52.09 192 LEU A CA 1
ATOM 1549 C C . LEU A 1 192 ? -19.293 6.068 18.649 1.00 52.09 192 LEU A C 1
ATOM 1551 O O . LEU A 1 192 ? -19.603 5.351 17.694 1.00 52.09 192 LEU A O 1
ATOM 1555 N N . GLU A 1 193 ? -20.187 6.768 19.344 1.00 67.25 193 GLU A N 1
ATOM 1556 C CA . GLU A 1 193 ? -21.612 6.786 19.003 1.00 67.25 193 GLU A CA 1
ATOM 1557 C C . GLU A 1 193 ? -21.874 7.502 17.672 1.00 67.25 193 GLU A C 1
ATOM 1559 O O . GLU A 1 193 ? -22.712 7.056 16.888 1.00 67.25 193 GLU A O 1
ATOM 1564 N N . ASP A 1 194 ? -21.093 8.534 17.347 1.00 68.69 194 ASP A N 1
ATOM 1565 C CA . ASP A 1 194 ? -21.146 9.217 16.058 1.00 68.69 194 ASP A CA 1
ATOM 1566 C C . ASP A 1 194 ? -20.741 8.272 14.912 1.00 68.69 194 ASP A C 1
ATOM 1568 O O . ASP A 1 194 ? -21.411 8.234 13.880 1.00 68.69 194 ASP A O 1
ATOM 1572 N N . VAL A 1 195 ? -19.709 7.438 15.087 1.00 64.50 195 VAL A N 1
ATOM 1573 C CA . VAL A 1 195 ? -19.324 6.431 14.078 1.00 64.50 195 VAL A CA 1
ATOM 1574 C C . VAL A 1 195 ? -20.415 5.370 13.896 1.00 64.50 195 VAL A C 1
ATOM 1576 O O . VAL A 1 195 ? -20.736 5.002 12.763 1.00 64.50 195 VAL A O 1
ATOM 1579 N N . ARG A 1 196 ? -21.029 4.899 14.989 1.00 67.19 196 ARG A N 1
ATOM 1580 C CA . ARG A 1 196 ? -22.132 3.921 14.937 1.00 67.19 196 ARG A CA 1
ATOM 1581 C C . ARG A 1 196 ? -23.352 4.483 14.211 1.00 67.19 196 ARG A C 1
ATOM 1583 O O . ARG A 1 196 ? -23.906 3.823 13.331 1.00 67.19 196 ARG A O 1
ATOM 1590 N N . ALA A 1 197 ? -23.728 5.719 14.524 1.00 71.88 197 ALA A N 1
ATOM 1591 C CA . ALA A 1 197 ? -24.825 6.424 13.875 1.00 71.88 197 ALA A CA 1
ATOM 1592 C C . ALA A 1 197 ? -24.583 6.626 12.367 1.00 71.88 197 ALA A C 1
ATOM 1594 O O . ALA A 1 197 ? -25.484 6.384 11.559 1.00 71.88 197 ALA A O 1
ATOM 1595 N N . LEU A 1 198 ? -23.360 6.988 11.962 1.00 70.94 198 LEU A N 1
ATOM 1596 C CA . LEU A 1 198 ? -22.987 7.091 10.547 1.00 70.94 198 LEU A CA 1
ATOM 1597 C C . LEU A 1 198 ? -23.112 5.756 9.806 1.00 70.94 198 LEU A C 1
ATOM 1599 O O . LEU A 1 198 ? -23.590 5.724 8.670 1.00 70.94 198 LEU A O 1
ATOM 1603 N N . GLN A 1 199 ? -22.729 4.651 10.447 1.00 66.25 199 GLN A N 1
ATOM 1604 C CA . GLN A 1 199 ? -22.838 3.320 9.853 1.00 66.25 199 GLN A CA 1
ATOM 1605 C C . GLN A 1 199 ? -24.302 2.897 9.639 1.00 66.25 199 GLN A C 1
ATOM 1607 O O . GLN A 1 199 ? -24.647 2.341 8.591 1.00 66.25 199 GLN A O 1
ATOM 1612 N N . MET A 1 200 ? -25.187 3.215 10.588 1.00 69.31 200 MET A N 1
ATOM 1613 C CA . MET A 1 200 ? -26.627 2.974 10.446 1.00 69.31 200 MET A CA 1
ATOM 1614 C C . MET A 1 200 ? -27.242 3.822 9.327 1.00 69.31 200 MET A C 1
ATOM 1616 O O . MET A 1 200 ? -27.995 3.300 8.504 1.00 69.31 200 MET A O 1
ATOM 1620 N N . LEU A 1 201 ? -26.877 5.105 9.240 1.00 72.50 201 LEU A N 1
ATOM 1621 C CA . LEU A 1 201 ? -27.333 5.992 8.166 1.00 72.50 201 LEU A CA 1
ATOM 1622 C C . LEU A 1 201 ? -26.912 5.488 6.785 1.00 72.50 201 LEU A C 1
ATOM 1624 O O . LEU A 1 201 ? -27.746 5.416 5.886 1.00 72.50 201 LEU A O 1
ATOM 1628 N N . TYR A 1 202 ? -25.651 5.086 6.617 1.00 68.50 202 TYR A N 1
ATOM 1629 C CA . TYR A 1 202 ? -25.159 4.535 5.352 1.00 68.50 202 TYR A CA 1
ATOM 1630 C C . TYR A 1 202 ? -25.974 3.309 4.903 1.00 68.50 202 TYR A C 1
ATOM 1632 O O . TYR A 1 202 ? -26.299 3.163 3.725 1.00 68.50 202 TYR A O 1
ATOM 1640 N N . THR A 1 203 ? -26.367 2.468 5.862 1.00 67.56 203 THR A N 1
ATOM 1641 C CA . THR A 1 203 ? -27.162 1.256 5.617 1.00 67.56 203 THR A CA 1
ATOM 1642 C C . THR A 1 203 ? -28.587 1.568 5.153 1.00 67.56 203 THR A C 1
ATOM 1644 O O . THR A 1 203 ? -29.123 0.847 4.315 1.00 67.56 203 THR A O 1
ATOM 1647 N N . VAL A 1 204 ? -29.201 2.640 5.664 1.00 73.94 204 VAL A N 1
ATOM 1648 C CA . VAL A 1 204 ? -30.569 3.046 5.290 1.00 73.94 204 VAL A CA 1
ATOM 1649 C C . VAL A 1 204 ? -30.605 3.876 4.008 1.00 73.94 204 VAL A C 1
ATOM 1651 O O . VAL A 1 204 ? -31.551 3.767 3.234 1.00 73.94 204 VAL A O 1
ATOM 1654 N N . ILE A 1 205 ? -29.573 4.681 3.755 1.00 75.44 205 ILE A N 1
ATOM 1655 C CA . ILE A 1 205 ? -29.482 5.545 2.569 1.00 75.44 205 ILE A CA 1
ATOM 1656 C C . ILE A 1 205 ? -29.158 4.735 1.301 1.00 75.44 205 ILE A C 1
ATOM 1658 O O . ILE A 1 205 ? -29.555 5.144 0.214 1.00 75.44 205 ILE A O 1
ATOM 1662 N N . GLN A 1 206 ? -28.474 3.591 1.434 1.00 70.38 206 GLN A N 1
ATOM 1663 C CA . GLN A 1 206 ? -28.156 2.652 0.343 1.00 70.38 206 GLN A CA 1
ATOM 1664 C C . GLN A 1 206 ? -27.611 3.319 -0.941 1.00 70.38 206 GLN A C 1
ATOM 1666 O O . GLN A 1 206 ? -28.188 3.179 -2.021 1.00 70.38 206 GLN A O 1
ATOM 1671 N N . PRO A 1 207 ? -26.490 4.056 -0.853 1.00 59.81 207 PRO A N 1
ATOM 1672 C CA . PRO A 1 207 ? -25.893 4.728 -2.005 1.00 59.81 207 PRO A CA 1
ATOM 1673 C C . PRO A 1 207 ? -25.370 3.732 -3.055 1.00 59.81 207 PRO A C 1
ATOM 1675 O O . PRO A 1 207 ? -24.822 2.679 -2.725 1.00 59.81 207 PRO A O 1
ATOM 1678 N N . THR A 1 208 ? -25.471 4.088 -4.339 1.00 62.38 208 THR A N 1
ATOM 1679 C CA . THR A 1 208 ? -24.889 3.293 -5.436 1.00 62.38 208 THR A CA 1
ATOM 1680 C C . THR A 1 208 ? -23.357 3.359 -5.429 1.00 62.38 208 THR A C 1
ATOM 1682 O O . THR A 1 208 ? -22.772 4.351 -4.997 1.00 62.38 208 THR A O 1
ATOM 1685 N N . ALA A 1 209 ? -22.681 2.339 -5.971 1.00 47.69 209 ALA A N 1
ATOM 1686 C CA . ALA A 1 209 ? -21.212 2.276 -6.002 1.00 47.69 209 ALA A CA 1
ATOM 1687 C C . ALA A 1 209 ? -20.556 3.498 -6.676 1.00 47.69 209 ALA A C 1
ATOM 1689 O O . ALA A 1 209 ? -19.493 3.949 -6.258 1.00 47.69 209 ALA A O 1
ATOM 1690 N N . GLU A 1 210 ? -21.210 4.069 -7.686 1.00 52.19 210 GLU A N 1
ATOM 1691 C CA . GLU A 1 210 ? -20.722 5.251 -8.394 1.00 52.19 210 GLU A CA 1
ATOM 1692 C C . GLU A 1 210 ? -20.898 6.543 -7.570 1.00 52.19 210 GLU A C 1
ATOM 1694 O O . GLU A 1 210 ? -20.026 7.410 -7.595 1.00 52.19 210 GLU A O 1
ATOM 1699 N N . GLN A 1 211 ? -21.965 6.653 -6.767 1.00 56.94 211 GLN A N 1
ATOM 1700 C CA . GLN A 1 211 ? -22.127 7.736 -5.785 1.00 56.94 211 GLN A CA 1
ATOM 1701 C C . GLN A 1 211 ? -21.088 7.623 -4.672 1.00 56.94 211 GLN A C 1
ATOM 1703 O O . GLN A 1 211 ? -20.445 8.609 -4.325 1.00 56.94 211 GLN A O 1
ATOM 1708 N N . VAL A 1 212 ? -20.869 6.410 -4.162 1.00 52.91 212 VAL A N 1
ATOM 1709 C CA . VAL A 1 212 ? -19.826 6.143 -3.169 1.00 52.91 212 VAL A CA 1
ATOM 1710 C C . VAL A 1 212 ? -18.478 6.587 -3.720 1.00 52.91 212 VAL A C 1
ATOM 1712 O O . VAL A 1 212 ? -17.854 7.443 -3.113 1.00 52.91 212 VAL A O 1
ATOM 1715 N N . ARG A 1 213 ? -18.092 6.140 -4.921 1.00 56.62 213 ARG A N 1
ATOM 1716 C CA . ARG A 1 213 ? -16.817 6.492 -5.565 1.00 56.62 213 ARG A CA 1
ATOM 1717 C C . ARG A 1 213 ? -16.602 8.002 -5.734 1.00 56.62 213 ARG A C 1
ATOM 1719 O O . ARG A 1 213 ? -15.465 8.453 -5.627 1.00 56.62 213 ARG A O 1
ATOM 1726 N N . ARG A 1 214 ? -17.660 8.784 -5.991 1.00 58.59 214 ARG A N 1
ATOM 1727 C CA . ARG A 1 214 ? -17.586 10.258 -6.090 1.00 58.59 214 ARG A CA 1
ATOM 1728 C C . ARG A 1 214 ? -17.280 10.940 -4.759 1.00 58.59 214 ARG A C 1
ATOM 1730 O O . ARG A 1 214 ? -16.633 11.984 -4.754 1.00 58.59 214 ARG A O 1
ATOM 1737 N N . HIS A 1 215 ? -17.740 10.349 -3.659 1.00 57.59 215 HIS A N 1
ATOM 1738 C CA . HIS A 1 215 ? -17.580 10.878 -2.298 1.00 57.59 215 HIS A CA 1
ATOM 1739 C C . HIS A 1 215 ? -16.555 10.110 -1.469 1.00 57.59 215 HIS A C 1
ATOM 1741 O O . HIS A 1 215 ? -16.288 10.459 -0.320 1.00 57.59 215 HIS A O 1
ATOM 1747 N N . THR A 1 216 ? -15.964 9.071 -2.052 1.00 50.22 216 THR A N 1
ATOM 1748 C CA . THR A 1 216 ? -14.808 8.372 -1.530 1.00 50.22 216 THR A CA 1
ATOM 1749 C C . THR A 1 216 ? -13.597 9.267 -1.699 1.00 50.22 216 THR A C 1
ATOM 1751 O O . THR A 1 216 ? -13.158 9.579 -2.804 1.00 50.22 216 THR A O 1
ATOM 1754 N N . PHE A 1 217 ? -13.022 9.643 -0.575 1.00 46.22 217 PHE A N 1
ATOM 1755 C CA . PHE A 1 217 ? -11.785 10.369 -0.498 1.00 46.22 217 PHE A CA 1
ATOM 1756 C C . PHE A 1 217 ? -10.737 9.497 0.201 1.00 46.22 217 PHE A C 1
ATOM 1758 O O . PHE A 1 217 ? -10.967 8.851 1.225 1.00 46.22 217 PHE A O 1
ATOM 1765 N N . THR A 1 218 ? -9.531 9.457 -0.348 1.00 46.84 218 THR A N 1
ATOM 1766 C CA . THR A 1 218 ? -8.370 8.971 0.405 1.00 46.84 218 THR A CA 1
ATOM 1767 C C . THR A 1 218 ? -7.984 10.060 1.414 1.00 46.84 218 THR A C 1
ATOM 1769 O O . THR A 1 218 ? -8.238 11.235 1.140 1.00 46.84 218 THR A O 1
ATOM 1772 N N . LEU A 1 219 ? -7.378 9.746 2.578 1.00 37.75 219 LEU A N 1
ATOM 1773 C CA . LEU A 1 219 ? -6.998 10.840 3.508 1.00 37.75 219 LEU A CA 1
ATOM 1774 C C . LEU A 1 219 ? -6.096 11.928 2.863 1.00 37.75 219 LEU A C 1
ATOM 1776 O O . LEU A 1 219 ? -6.099 13.048 3.363 1.00 37.75 219 LEU A O 1
ATOM 1780 N N . ASP A 1 220 ? -5.448 11.684 1.716 1.00 36.81 220 ASP A N 1
ATOM 1781 C CA . ASP A 1 220 ? -4.713 12.712 0.948 1.00 36.81 220 ASP A CA 1
ATOM 1782 C C . ASP A 1 220 ? -5.605 13.839 0.378 1.00 36.81 220 ASP A C 1
ATOM 1784 O O . ASP A 1 220 ? -5.120 14.891 -0.040 1.00 36.81 220 ASP A O 1
ATOM 1788 N N . SER A 1 221 ? -6.924 13.644 0.340 1.00 39.34 221 SER A N 1
ATOM 1789 C CA . SER A 1 221 ? -7.883 14.650 -0.138 1.00 39.34 221 SER A CA 1
ATOM 1790 C C . SER A 1 221 ? -8.366 15.594 0.972 1.00 39.34 221 SER A C 1
ATOM 1792 O O . SER A 1 221 ? -8.900 16.661 0.670 1.00 39.34 221 SER A O 1
ATOM 1794 N N . VAL A 1 222 ? -8.168 15.240 2.249 1.00 38.22 222 VAL A N 1
ATOM 1795 C CA . VAL A 1 222 ? -8.635 16.036 3.403 1.00 38.22 222 VAL A CA 1
ATOM 1796 C C . VAL A 1 222 ? -7.679 17.195 3.711 1.00 38.22 222 VAL A C 1
ATOM 1798 O O . VAL A 1 222 ? -8.133 18.287 4.050 1.00 38.22 222 VAL A O 1
ATOM 1801 N N . GLU A 1 223 ? -6.368 17.020 3.496 1.00 39.59 223 GLU A N 1
ATOM 1802 C CA . GLU A 1 223 ? -5.349 18.050 3.785 1.00 39.59 223 GLU A CA 1
ATOM 1803 C C . GLU A 1 223 ? -5.416 19.274 2.851 1.00 39.59 223 GLU A C 1
ATOM 1805 O O . GLU A 1 223 ? -4.979 20.364 3.218 1.00 39.59 223 GLU A O 1
ATOM 1810 N N . ARG A 1 224 ? -6.021 19.158 1.660 1.00 37.41 224 ARG A N 1
ATOM 1811 C CA . ARG A 1 224 ? -6.177 20.308 0.747 1.00 37.41 224 ARG A CA 1
ATOM 1812 C C . ARG A 1 224 ? -7.313 21.259 1.128 1.00 37.41 224 ARG A C 1
ATOM 1814 O O . ARG A 1 224 ? -7.291 22.409 0.697 1.00 37.41 224 ARG A O 1
ATOM 1821 N N . LYS A 1 225 ? -8.279 20.826 1.945 1.00 35.81 225 LYS A N 1
ATOM 1822 C CA . LYS A 1 225 ? -9.415 21.672 2.356 1.00 35.81 225 LYS A CA 1
ATOM 1823 C C . LYS A 1 225 ? -9.110 22.534 3.581 1.00 35.81 225 LYS A C 1
ATOM 1825 O O . LYS A 1 225 ? -9.679 23.612 3.712 1.00 35.81 225 LYS A O 1
ATOM 1830 N N . THR A 1 226 ? -8.183 22.112 4.439 1.00 37.50 226 THR A N 1
ATOM 1831 C CA . THR A 1 226 ? -7.766 22.889 5.619 1.00 37.50 226 THR A CA 1
ATOM 1832 C C . THR A 1 226 ? -6.767 24.000 5.280 1.00 37.50 226 THR A C 1
ATOM 1834 O O . THR A 1 226 ? -6.696 24.987 6.005 1.00 37.50 226 THR A O 1
ATOM 1837 N N . ALA A 1 227 ? -6.061 23.913 4.145 1.00 34.53 227 ALA A N 1
ATOM 1838 C CA . ALA A 1 227 ? -5.096 24.929 3.709 1.00 34.53 227 ALA A CA 1
ATOM 1839 C C . ALA A 1 227 ? -5.714 26.148 2.988 1.00 34.53 227 ALA A C 1
ATOM 1841 O O . ALA A 1 227 ? -5.054 27.177 2.861 1.00 34.53 227 ALA A O 1
ATOM 1842 N N . PHE A 1 228 ? -6.966 26.063 2.523 1.00 37.16 228 PHE A N 1
ATOM 1843 C CA . PHE A 1 228 ? -7.640 27.182 1.843 1.00 37.16 228 PHE A CA 1
ATOM 1844 C C . PHE A 1 228 ? -8.443 28.089 2.782 1.00 37.16 228 PHE A C 1
ATOM 1846 O O . PHE A 1 228 ? -8.900 29.142 2.354 1.00 37.16 228 PHE A O 1
ATOM 1853 N N . SER A 1 229 ? -8.586 27.724 4.061 1.00 38.28 229 SER A N 1
ATOM 1854 C CA . SER A 1 229 ? -9.353 28.522 5.027 1.00 38.28 229 SER A CA 1
ATOM 1855 C C . SER A 1 229 ? -8.493 29.464 5.882 1.00 38.28 229 SER A C 1
ATOM 1857 O O . SER A 1 229 ? -9.039 30.173 6.722 1.00 38.28 229 SER A O 1
ATOM 1859 N N . THR A 1 230 ? -7.167 29.497 5.688 1.00 39.41 230 THR A N 1
ATOM 1860 C CA . THR A 1 230 ? -6.238 30.335 6.475 1.00 39.41 230 THR A CA 1
ATOM 1861 C C . THR A 1 230 ? -5.578 31.474 5.689 1.00 39.41 230 THR A C 1
ATOM 1863 O O . THR A 1 230 ? -4.740 32.173 6.251 1.00 39.41 230 THR A O 1
ATOM 1866 N N . LYS A 1 231 ? -5.952 31.721 4.422 1.00 37.69 231 LYS A N 1
ATOM 1867 C CA . LYS A 1 231 ? -5.363 32.809 3.609 1.00 37.69 231 LYS A CA 1
ATOM 1868 C C . LYS A 1 231 ? -6.188 34.092 3.442 1.00 37.69 231 LYS A C 1
ATOM 1870 O O . LYS A 1 231 ? -5.649 35.038 2.883 1.00 37.69 231 LYS A O 1
ATOM 1875 N N . ASP A 1 232 ? -7.369 34.207 4.048 1.00 40.22 232 ASP A N 1
ATOM 1876 C CA . ASP A 1 232 ? -8.151 35.464 4.032 1.00 40.22 232 ASP A CA 1
ATOM 1877 C C . ASP A 1 232 ? -8.032 36.284 5.332 1.00 40.22 232 ASP A C 1
ATOM 1879 O O . ASP A 1 232 ? -8.898 37.088 5.668 1.00 40.22 232 ASP A O 1
ATOM 1883 N N . ALA A 1 233 ? -6.939 36.109 6.080 1.00 43.31 233 ALA A N 1
ATOM 1884 C CA . ALA A 1 233 ? -6.673 36.877 7.294 1.00 43.31 233 ALA A CA 1
ATOM 1885 C C . ALA A 1 233 ? -5.204 37.304 7.399 1.00 43.31 233 ALA A C 1
ATOM 1887 O O . ALA A 1 233 ? -4.545 36.970 8.375 1.00 43.31 233 ALA A O 1
ATOM 1888 N N . SER A 1 234 ? -4.668 38.013 6.398 1.00 46.66 234 SER A N 1
ATOM 1889 C CA . SER A 1 234 ? -3.504 38.911 6.557 1.00 46.66 234 SER A CA 1
ATOM 1890 C C . SER A 1 234 ? -3.263 39.719 5.281 1.00 46.66 234 SER A C 1
ATOM 1892 O O . SER A 1 234 ? -2.507 39.322 4.400 1.00 46.66 234 SER A O 1
ATOM 1894 N N . GLY A 1 235 ? -3.920 40.873 5.203 1.00 36.59 235 GLY A N 1
ATOM 1895 C CA . GLY A 1 235 ? -3.718 41.882 4.169 1.00 36.59 235 GLY A CA 1
ATOM 1896 C C . GLY A 1 235 ? -4.151 43.255 4.674 1.00 36.59 235 GLY A C 1
ATOM 1897 O O . GLY A 1 235 ? -5.119 43.810 4.170 1.00 36.59 235 GLY A O 1
ATOM 1898 N N . LYS A 1 236 ? -3.480 43.762 5.716 1.00 36.47 236 LYS A N 1
ATOM 1899 C CA . LYS A 1 236 ? -3.500 45.176 6.121 1.00 36.47 236 LYS A CA 1
ATOM 1900 C C . LYS A 1 236 ? -2.165 45.546 6.763 1.00 36.47 236 LYS A C 1
ATOM 1902 O O . LYS A 1 236 ? -1.893 45.109 7.879 1.00 36.47 236 LYS A O 1
ATOM 1907 N N . VAL A 1 237 ? -1.394 46.376 6.068 1.00 38.34 237 VAL A N 1
ATOM 1908 C CA . VAL A 1 237 ? -0.984 47.693 6.576 1.00 38.34 237 VAL A CA 1
ATOM 1909 C C . VAL A 1 237 ? -1.261 48.682 5.456 1.00 38.34 237 VAL A C 1
ATOM 1911 O O . VAL A 1 237 ? -0.861 48.363 4.315 1.00 38.34 237 VAL A O 1
#

Radius of gyration: 22.89 Å; chains: 1; bounding box: 65×65×46 Å

pLDDT: mean 71.98, std 17.46, range [19.09, 96.44]

Sequence (237 aa):
MLILPESECKIMITGFNVTPEGLFLRGRRKQTTPLLDALKAFLNFLRSFRRPVLLAAHNARRFDAPVLTRVLQQHSLLQEFQQVVTDFLDTFLLSKNLFPNLTSYSQENLVQFFLRQFYNAHDAVEDAKMLQKLYNAWKPPPSKQFGSSVSACVDTLPLAREVLSGRNLQSFSQEKLVRELLGVNYKAHDALEDVRALQMLYTVIQPTAEQVRRHTFTLDSVERKTAFSTKDASGKV

InterPro domains:
  IPR012337 Ribonuclease H-like superfamily [SSF53098] (22-139)
  IPR012337 Ribonuclease H-like superfamily [SSF53098] (152-214)
  IPR013520 Ribonuclease H-like domain [PF00929] (43-135)
  IPR036397 Ribonuclease H superfamily [G3DSA:3.30.420.10] (11-143)
  IPR036397 Ribonuclease H superfamily [G3DSA:3.3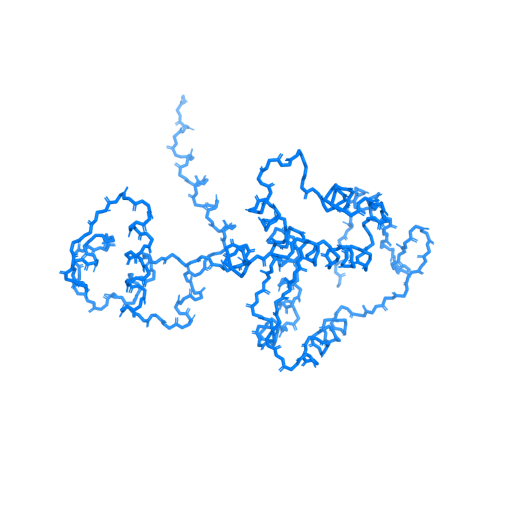0.420.10] (144-217)
  IPR040393 Three-prime repair exonuclease 1/2 [PTHR13058] (12-140)

Organism: Oryzias melastigma (NCBI:txid30732)